Protein AF-A0A9K3KFJ9-F1 (afdb_monomer_lite)

Secondary structure (DSSP, 8-state):
---------------SSSS--EEEEB-TT---TT---SS-SSGGGG--TT-EEEEEEEEEEETTTEEEEEEEEEEE-SS-EEEEEEE--GGGGGGHHHHTT-EEEEEEEGGG-S-HHHHHHHHHT--SS-TT----EEEEPPP----SS------GGGS-----S--TTPPPPPPPTT-TT-----SSPPPPP--SSSHHHHHHHHHHHHHHHHHHHHHHHHHHHHHHHHHHHHHHHTTSS-------------------------

Organism: NCBI:txid303405

Foldseek 3Di:
DDDDDPPDPDPQPPPVDDFWGKFKFWQLQPCPQQQADPVGSGVSVPDDFFFKWAWAWDWGQDPVRDIDTWGFTFGDDPPDGDGGRGTGDVVCVVCSVVRHGFMWTFHDKLCPDPDPVSQVVLVVVPPDPDPRRSIMTITTGDTPPPPVPDPPVPPCVPDDDDDPDDPDPDDDDDDDVPPPPPPPDPDDDDDPPDPPDDPVNVVVVVVVVVVVVVVVVVVVVVVVVVVVVVVVVVVVVVVPPDDDDDDDDDDDDDDDDDDDDDDDDD

Structure (mmCIF, N/CA/C/O backbone):
data_AF-A0A9K3KFJ9-F1
#
_entry.id   AF-A0A9K3KFJ9-F1
#
loop_
_atom_site.group_PDB
_atom_site.id
_atom_site.type_symbol
_atom_site.label_atom_id
_atom_site.label_alt_id
_atom_site.label_comp_id
_atom_site.label_asym_id
_atom_site.label_entity_id
_atom_site.label_seq_id
_atom_site.pdbx_PDB_ins_code
_atom_site.Cartn_x
_atom_site.Cartn_y
_atom_site.Cartn_z
_atom_site.occupancy
_atom_site.B_iso_or_equiv
_atom_site.auth_seq_id
_atom_site.auth_comp_id
_atom_site.auth_asym_id
_atom_site.auth_atom_id
_atom_site.pdbx_PDB_model_num
ATOM 1 N N . MET A 1 1 ? 2.328 43.492 -13.792 1.00 35.62 1 MET A N 1
ATOM 2 C CA . MET A 1 1 ? 2.940 43.276 -12.466 1.00 35.62 1 MET A CA 1
ATOM 3 C C . MET A 1 1 ? 2.389 41.977 -11.906 1.00 35.62 1 MET A C 1
ATOM 5 O O . MET A 1 1 ? 1.226 41.934 -11.533 1.00 35.62 1 MET A O 1
ATOM 9 N N . LEU A 1 2 ? 3.170 40.898 -11.978 1.00 35.19 2 LEU A N 1
ATOM 10 C CA . LEU A 1 2 ? 2.783 39.583 -11.465 1.00 35.19 2 LEU A CA 1
ATOM 11 C C . LEU A 1 2 ? 3.103 39.556 -9.968 1.00 35.19 2 LEU A C 1
ATOM 13 O O . LEU A 1 2 ? 4.264 39.682 -9.585 1.00 35.19 2 LEU A O 1
ATOM 17 N N . GLY A 1 3 ? 2.066 39.482 -9.136 1.00 33.28 3 GLY A N 1
ATOM 18 C CA . GLY A 1 3 ? 2.212 39.361 -7.687 1.00 33.28 3 GLY A CA 1
ATOM 19 C C . GLY A 1 3 ? 2.814 38.006 -7.287 1.00 33.28 3 GLY A C 1
ATOM 20 O O . GLY A 1 3 ? 2.713 37.040 -8.047 1.00 33.28 3 GLY A O 1
ATOM 21 N N . PRO A 1 4 ? 3.450 37.911 -6.108 1.00 37.84 4 PRO A N 1
ATOM 22 C CA . PRO A 1 4 ? 4.119 36.692 -5.679 1.00 37.84 4 PRO A CA 1
ATOM 23 C C . PRO A 1 4 ? 3.104 35.577 -5.391 1.00 37.84 4 PRO A C 1
ATOM 25 O O . PRO A 1 4 ? 2.196 35.728 -4.574 1.00 37.84 4 PRO A O 1
ATOM 28 N N . ILE A 1 5 ? 3.289 34.433 -6.054 1.00 32.72 5 ILE A N 1
ATOM 29 C CA . ILE A 1 5 ? 2.566 33.188 -5.782 1.00 32.72 5 ILE A CA 1
ATOM 30 C C . ILE A 1 5 ? 3.054 32.668 -4.429 1.00 32.72 5 ILE A C 1
ATOM 32 O O . ILE A 1 5 ? 4.181 32.184 -4.298 1.00 32.72 5 ILE A O 1
ATOM 36 N N . ALA A 1 6 ? 2.205 32.791 -3.410 1.00 31.56 6 ALA A N 1
ATOM 37 C CA . ALA A 1 6 ? 2.452 32.238 -2.089 1.00 31.56 6 ALA A CA 1
ATOM 38 C C . ALA A 1 6 ? 2.597 30.710 -2.190 1.00 31.56 6 ALA A C 1
ATOM 40 O O . ALA A 1 6 ? 1.629 29.972 -2.367 1.00 31.56 6 ALA A O 1
ATOM 41 N N . THR A 1 7 ? 3.831 30.229 -2.082 1.00 35.12 7 THR A N 1
ATOM 42 C CA . THR A 1 7 ? 4.155 28.807 -1.992 1.00 35.12 7 THR A CA 1
ATOM 43 C C . THR A 1 7 ? 3.799 28.341 -0.584 1.00 35.12 7 THR A C 1
ATOM 45 O O . THR A 1 7 ? 4.542 28.550 0.376 1.00 35.12 7 THR A O 1
ATOM 48 N N . GLN A 1 8 ? 2.618 27.740 -0.439 1.00 33.41 8 GLN A N 1
ATOM 49 C CA . GLN A 1 8 ? 2.191 27.140 0.819 1.00 33.41 8 GLN A CA 1
ATOM 50 C C . GLN A 1 8 ? 3.077 25.914 1.090 1.00 33.41 8 GLN A C 1
ATOM 52 O O . GLN A 1 8 ? 2.973 24.885 0.424 1.00 33.41 8 GLN A O 1
ATOM 57 N N . LYS A 1 9 ? 4.013 26.051 2.035 1.00 33.66 9 LYS A N 1
ATOM 58 C CA . LYS A 1 9 ? 4.905 24.971 2.469 1.00 33.66 9 LYS A CA 1
ATOM 59 C C . LYS A 1 9 ? 4.063 23.823 3.028 1.00 33.66 9 LYS A C 1
ATOM 61 O O . LYS A 1 9 ? 3.374 23.982 4.034 1.00 33.66 9 LYS A O 1
ATOM 66 N N . HIS A 1 10 ? 4.119 22.671 2.365 1.00 45.62 10 HIS A N 1
ATOM 67 C CA . HIS A 1 10 ? 3.454 21.451 2.805 1.00 45.62 10 HIS A CA 1
ATOM 68 C C . HIS A 1 10 ? 4.093 20.966 4.108 1.00 45.62 10 HIS A C 1
ATOM 70 O O . HIS A 1 10 ? 5.191 20.416 4.111 1.00 45.62 10 HIS A O 1
ATOM 76 N N . LYS A 1 11 ? 3.402 21.170 5.230 1.00 34.81 11 LYS A N 1
ATOM 77 C CA . LYS A 1 11 ? 3.758 20.542 6.498 1.00 34.81 11 LYS A CA 1
ATOM 78 C C . LYS A 1 11 ? 3.284 19.096 6.436 1.00 34.81 11 LYS A C 1
ATOM 80 O O . LYS A 1 11 ? 2.134 18.799 6.746 1.00 34.81 11 LYS A O 1
ATOM 85 N N . ILE A 1 12 ? 4.163 18.197 6.005 1.00 44.31 12 ILE A N 1
ATOM 86 C CA . ILE A 1 12 ? 4.025 16.797 6.390 1.00 44.31 12 ILE A CA 1
ATOM 87 C C . ILE A 1 12 ? 4.123 16.819 7.910 1.00 44.31 12 ILE A C 1
ATOM 89 O O . ILE A 1 12 ? 5.137 17.240 8.466 1.00 44.31 12 ILE A O 1
ATOM 93 N N . THR A 1 13 ? 3.060 16.436 8.602 1.00 40.69 13 THR A N 1
ATOM 94 C CA . THR A 1 13 ? 3.110 16.206 10.043 1.00 40.69 13 THR A CA 1
ATOM 95 C C . THR A 1 13 ? 3.875 14.902 10.276 1.00 40.69 13 THR A C 1
ATOM 97 O O . THR A 1 13 ? 3.319 13.898 10.706 1.00 40.69 13 THR A O 1
ATOM 100 N N . THR A 1 14 ? 5.173 14.883 9.960 1.00 42.09 14 THR A N 1
ATOM 101 C CA . THR A 1 14 ? 6.105 13.905 10.519 1.00 42.09 14 THR A CA 1
ATOM 102 C C . THR A 1 14 ? 6.393 14.341 11.947 1.00 42.09 14 THR A C 1
ATOM 104 O O . THR A 1 14 ? 7.481 14.810 12.271 1.00 42.09 14 THR A O 1
ATOM 107 N N . ASN A 1 15 ? 5.385 14.250 12.812 1.00 32.75 15 ASN A N 1
ATOM 108 C CA . ASN A 1 15 ? 5.675 14.178 14.229 1.00 32.75 15 ASN A CA 1
ATOM 109 C C . ASN A 1 15 ? 6.391 12.839 14.394 1.00 32.75 15 ASN A C 1
ATOM 111 O O . ASN A 1 15 ? 5.803 11.789 14.139 1.00 32.75 15 ASN A O 1
ATOM 115 N N . ASP A 1 16 ? 7.675 12.876 14.743 1.00 44.16 16 ASP A N 1
ATOM 116 C CA . ASP A 1 16 ? 8.521 11.685 14.862 1.00 44.16 16 ASP A CA 1
ATOM 117 C C . ASP A 1 16 ? 8.089 10.727 15.982 1.00 44.16 16 ASP A C 1
ATOM 119 O O . ASP A 1 16 ? 8.776 9.749 16.251 1.00 44.16 16 ASP A O 1
ATOM 123 N N . ASN A 1 17 ? 6.925 10.943 16.591 1.00 42.97 17 ASN A N 1
ATOM 124 C CA . ASN A 1 17 ? 6.307 10.015 17.507 1.00 42.97 17 ASN A CA 1
ATOM 125 C C . ASN A 1 17 ? 4.769 10.071 17.394 1.00 42.97 17 ASN A C 1
ATOM 127 O O . ASN A 1 17 ? 4.162 11.140 17.403 1.00 42.97 17 ASN A O 1
ATOM 131 N N . THR A 1 18 ? 4.205 8.861 17.293 1.00 39.78 18 THR A N 1
ATOM 132 C CA . THR A 1 18 ? 2.933 8.363 17.861 1.00 39.78 18 THR A CA 1
ATOM 133 C C . THR A 1 18 ? 1.583 8.400 17.134 1.00 39.78 18 THR A C 1
ATOM 135 O O . THR A 1 18 ? 0.702 7.697 17.620 1.00 39.78 18 THR A O 1
ATOM 138 N N . ILE A 1 19 ? 1.357 9.016 15.967 1.00 40.59 19 ILE A N 1
ATOM 139 C CA . ILE A 1 19 ? 0.054 8.850 15.265 1.00 40.59 19 ILE A CA 1
ATOM 140 C C . ILE A 1 19 ? 0.272 8.704 13.753 1.00 40.59 19 ILE A C 1
ATOM 142 O O . ILE A 1 19 ? 1.063 9.440 13.170 1.00 40.59 19 ILE A O 1
ATOM 146 N N . GLY A 1 20 ? -0.372 7.694 13.151 1.00 54.88 20 GLY A N 1
ATOM 147 C CA . GLY A 1 20 ? -0.098 7.170 11.806 1.00 54.88 20 GLY A CA 1
ATOM 148 C C . GLY A 1 20 ? 0.167 8.236 10.741 1.00 54.88 20 GLY A C 1
ATOM 149 O O . GLY A 1 20 ? -0.620 9.161 10.549 1.00 54.88 20 GLY A O 1
ATOM 150 N N . SER A 1 21 ? 1.291 8.102 10.034 1.00 73.19 21 SER A N 1
ATOM 151 C CA . SER A 1 21 ? 1.638 9.005 8.937 1.00 73.19 21 SER A CA 1
ATOM 152 C C . SER A 1 21 ? 0.709 8.754 7.751 1.00 73.19 21 SER A C 1
ATOM 154 O O . SER A 1 21 ? 0.602 7.625 7.266 1.00 73.19 21 SER A O 1
ATOM 156 N N . LEU A 1 22 ? 0.039 9.813 7.297 1.00 82.19 22 LEU A N 1
ATOM 157 C CA . LEU A 1 22 ? -0.773 9.806 6.088 1.00 82.19 22 LEU A CA 1
ATOM 158 C C . LEU A 1 22 ? 0.128 10.054 4.878 1.00 82.19 22 LEU A C 1
ATOM 160 O O . LEU A 1 22 ? 0.805 11.081 4.808 1.00 82.19 22 LEU A O 1
ATOM 164 N N . VAL A 1 23 ? 0.131 9.123 3.927 1.00 87.69 23 VAL A N 1
ATOM 165 C CA . VAL A 1 23 ? 0.928 9.230 2.701 1.00 87.69 23 VAL A CA 1
ATOM 166 C C . VAL A 1 23 ? -0.010 9.357 1.501 1.00 87.69 23 VAL A C 1
ATOM 168 O O . VAL A 1 23 ? -0.856 8.483 1.297 1.00 87.69 23 VAL A O 1
ATOM 171 N N . PRO A 1 24 ? 0.110 10.428 0.699 1.00 88.56 24 PRO A N 1
ATOM 172 C CA . PRO A 1 24 ? -0.673 10.572 -0.517 1.00 88.56 24 PRO A CA 1
ATOM 173 C C . PRO A 1 24 ? -0.134 9.676 -1.638 1.00 88.56 24 PRO A C 1
ATOM 175 O O . PRO A 1 24 ? 1.066 9.683 -1.917 1.00 88.56 24 PRO A O 1
ATOM 178 N N . ILE A 1 25 ? -1.037 8.975 -2.323 1.00 90.19 25 ILE A N 1
ATOM 179 C CA . ILE A 1 25 ? -0.761 8.164 -3.515 1.00 90.19 25 ILE A CA 1
ATOM 180 C C . ILE A 1 25 ? -1.496 8.773 -4.709 1.00 90.19 25 ILE A C 1
ATOM 182 O O . ILE A 1 25 ? -2.689 9.067 -4.620 1.00 90.19 25 ILE A O 1
ATOM 186 N N . TYR A 1 26 ? -0.777 8.950 -5.813 1.00 88.56 26 TYR A N 1
ATOM 187 C CA . TYR A 1 26 ? -1.268 9.506 -7.073 1.00 88.56 26 TYR A CA 1
ATOM 188 C C . TYR A 1 26 ? -1.285 8.441 -8.167 1.00 88.56 26 TYR A C 1
ATOM 190 O O . TYR A 1 26 ? -0.707 7.363 -8.012 1.00 88.56 26 TYR A O 1
ATOM 198 N N . GLY A 1 27 ? -1.943 8.763 -9.281 1.00 85.06 27 GLY A N 1
ATOM 199 C CA . GLY A 1 27 ? -1.950 7.914 -10.470 1.00 85.06 27 GLY A CA 1
ATOM 200 C C . GLY A 1 27 ? -2.906 6.728 -10.389 1.00 85.06 27 GLY A C 1
ATOM 201 O O . GLY A 1 27 ? -2.855 5.865 -11.250 1.00 85.06 27 GLY A O 1
ATOM 202 N N . ILE A 1 28 ? -3.826 6.687 -9.416 1.00 87.88 28 ILE A N 1
ATOM 203 C CA . ILE A 1 28 ? -4.747 5.543 -9.257 1.00 87.88 28 ILE A CA 1
ATOM 204 C C . ILE A 1 28 ? -5.794 5.445 -10.383 1.00 87.88 28 ILE A C 1
ATOM 206 O O . ILE A 1 28 ? -6.508 4.455 -10.496 1.00 87.88 28 ILE A O 1
ATOM 210 N N . ALA A 1 29 ? -5.913 6.486 -11.208 1.00 85.44 29 ALA A N 1
ATOM 211 C CA . ALA A 1 29 ? -6.744 6.505 -12.412 1.00 85.44 29 ALA A CA 1
ATOM 212 C C . ALA A 1 29 ? -5.936 6.466 -13.713 1.00 85.44 29 ALA A C 1
ATOM 214 O O . ALA A 1 29 ? -6.532 6.582 -14.780 1.00 85.44 29 ALA A O 1
ATOM 215 N N . SER A 1 30 ? -4.614 6.329 -13.627 1.00 85.56 30 SER A N 1
ATOM 216 C CA . SER A 1 30 ? -3.733 6.310 -14.787 1.00 85.56 30 SER A CA 1
ATOM 217 C C . SER A 1 30 ? -3.209 4.888 -15.026 1.00 85.56 30 SER A C 1
ATOM 219 O O . SER A 1 30 ? -2.924 4.191 -14.051 1.00 85.56 30 SER A O 1
ATOM 221 N N . PRO A 1 31 ? -3.070 4.439 -16.287 1.00 88.19 31 PRO A N 1
ATOM 222 C CA . PRO A 1 31 ? -2.352 3.208 -16.623 1.00 88.19 31 PRO A CA 1
ATOM 223 C C . PRO A 1 31 ? -0.818 3.363 -16.557 1.00 88.19 31 PRO A C 1
ATOM 225 O O . PRO A 1 31 ? -0.093 2.367 -16.649 1.00 88.19 31 PRO A O 1
ATOM 228 N N . ASP A 1 32 ? -0.321 4.594 -16.409 1.00 86.00 32 ASP A N 1
ATOM 229 C CA . ASP A 1 32 ? 1.092 4.950 -16.541 1.00 86.00 32 ASP A CA 1
ATOM 230 C C . ASP A 1 32 ? 1.942 4.467 -15.357 1.00 86.00 32 ASP A C 1
ATOM 232 O O . ASP A 1 32 ? 1.446 4.114 -14.285 1.00 86.00 32 ASP A O 1
ATOM 236 N N . LEU A 1 33 ? 3.269 4.489 -15.530 1.00 85.50 33 LEU A N 1
ATOM 237 C CA . LEU A 1 33 ? 4.247 4.167 -14.478 1.00 85.50 33 LEU A CA 1
ATOM 238 C C . LEU A 1 33 ? 4.017 2.786 -13.831 1.00 85.50 33 LEU A C 1
ATOM 240 O O . LEU A 1 33 ? 4.251 2.593 -12.636 1.00 85.50 33 LEU A O 1
ATOM 244 N N . GLY A 1 34 ? 3.561 1.821 -14.631 1.00 84.12 34 GLY A N 1
ATOM 245 C CA . GLY A 1 34 ? 3.285 0.455 -14.189 1.00 84.12 34 GLY A CA 1
ATOM 246 C C . GLY A 1 34 ? 1.934 0.272 -13.498 1.00 84.12 34 GLY A C 1
ATOM 247 O O . GLY A 1 34 ? 1.685 -0.810 -12.978 1.00 84.12 34 GLY A O 1
ATOM 248 N N . CYS A 1 35 ? 1.050 1.278 -13.504 1.00 88.25 35 CYS A N 1
ATOM 249 C CA . CYS A 1 35 ? -0.296 1.204 -12.921 1.00 88.25 35 CYS A CA 1
ATOM 250 C C . CYS A 1 35 ? -1.318 0.466 -13.812 1.00 88.25 35 CYS A C 1
ATOM 252 O O . CYS A 1 35 ? -2.529 0.611 -13.639 1.00 88.25 35 CYS A O 1
ATOM 254 N N . SER A 1 36 ? -0.836 -0.360 -14.737 1.00 91.31 36 SER A N 1
ATOM 255 C CA . SER A 1 36 ? -1.593 -1.271 -15.594 1.00 91.31 36 SER A CA 1
ATOM 256 C C . SER A 1 36 ? -0.956 -2.663 -15.540 1.00 91.31 36 SER A C 1
ATOM 258 O O . SER A 1 36 ? 0.238 -2.809 -15.269 1.00 91.31 36 SER A O 1
ATOM 260 N N . CYS A 1 37 ? -1.755 -3.708 -15.733 1.00 90.88 37 CYS A N 1
ATOM 261 C CA . CYS A 1 37 ? -1.281 -5.089 -15.779 1.00 90.88 37 CYS A CA 1
ATOM 262 C C . CYS A 1 37 ? -2.091 -5.903 -16.792 1.00 90.88 37 CYS A C 1
ATOM 264 O O . CYS A 1 37 ? -3.068 -5.416 -17.352 1.00 90.88 37 CYS A O 1
ATOM 266 N N . GLU A 1 38 ? -1.724 -7.169 -16.990 1.00 91.19 38 GLU A N 1
ATOM 267 C CA . GLU A 1 38 ? -2.407 -8.076 -17.930 1.00 91.19 38 GLU A CA 1
ATOM 268 C C . GLU A 1 38 ? -3.904 -8.262 -17.627 1.00 91.19 38 GLU A C 1
ATOM 270 O O . GLU A 1 38 ? -4.686 -8.571 -18.519 1.00 91.19 38 GLU A O 1
ATOM 275 N N . HIS A 1 39 ? -4.308 -8.041 -16.374 1.00 91.12 39 HIS A N 1
ATOM 276 C CA . HIS A 1 39 ? -5.688 -8.212 -15.918 1.00 91.12 39 HIS A CA 1
ATOM 277 C C . HIS A 1 39 ? -6.470 -6.893 -15.890 1.00 91.12 39 HIS A C 1
ATOM 279 O O . HIS A 1 39 ? -7.696 -6.901 -15.984 1.00 91.12 39 HIS A O 1
ATOM 285 N N . HIS A 1 40 ? -5.783 -5.755 -15.743 1.00 91.12 40 HIS A N 1
ATOM 286 C CA . HIS A 1 40 ? -6.417 -4.459 -15.517 1.00 91.12 40 HIS A CA 1
ATOM 287 C C . HIS A 1 40 ? -5.767 -3.380 -16.373 1.00 91.12 40 HIS A C 1
ATOM 289 O O . HIS A 1 40 ? -4.584 -3.077 -16.217 1.00 91.12 40 HIS A O 1
ATOM 295 N N . ALA A 1 41 ? -6.584 -2.710 -17.187 1.00 91.31 41 ALA A N 1
ATOM 296 C CA . ALA A 1 41 ? -6.155 -1.514 -17.905 1.00 91.31 41 ALA A CA 1
ATOM 297 C C . ALA A 1 41 ? -5.696 -0.410 -16.935 1.00 91.31 41 ALA A C 1
ATOM 299 O O . ALA A 1 41 ? -4.728 0.284 -17.211 1.00 91.31 41 ALA A O 1
ATOM 300 N N . ILE A 1 42 ? -6.365 -0.272 -15.783 1.00 91.56 42 ILE A N 1
ATOM 301 C CA . ILE A 1 42 ? -5.996 0.657 -14.708 1.00 91.56 42 ILE A CA 1
ATOM 302 C C . ILE A 1 42 ? -6.114 -0.090 -13.378 1.00 91.56 42 ILE A C 1
ATOM 304 O O . ILE A 1 42 ? -7.215 -0.306 -12.869 1.00 91.56 42 ILE A O 1
ATOM 308 N N . CYS A 1 43 ? -4.987 -0.477 -12.790 1.00 92.88 43 CYS A N 1
ATOM 309 C CA . CYS A 1 43 ? -4.923 -1.248 -11.546 1.00 92.88 43 CYS A CA 1
ATOM 310 C C . CYS A 1 43 ? -5.537 -0.509 -10.351 1.00 92.88 43 CYS A C 1
ATOM 312 O O . CYS A 1 43 ? -6.127 -1.130 -9.469 1.00 92.88 43 CYS A O 1
ATOM 314 N N . GLY A 1 44 ? -5.432 0.823 -10.324 1.00 88.19 44 GLY A N 1
ATOM 315 C CA . GLY A 1 44 ? -5.995 1.635 -9.247 1.00 88.19 44 GLY A CA 1
ATOM 316 C C . GLY A 1 44 ? -7.533 1.665 -9.212 1.00 88.19 44 GLY A C 1
ATOM 317 O O . GLY A 1 44 ? -8.108 2.101 -8.217 1.00 88.19 44 GLY A O 1
ATOM 318 N N . SER A 1 45 ? -8.213 1.144 -10.244 1.00 88.12 45 SER A N 1
ATOM 319 C CA . SER A 1 45 ? -9.678 0.997 -10.262 1.00 88.12 45 SER A CA 1
ATOM 320 C C . SER A 1 45 ? -10.209 -0.020 -9.245 1.00 88.12 45 SER A C 1
ATOM 322 O O . SER A 1 45 ? -11.350 0.105 -8.808 1.00 88.12 45 SER A O 1
ATOM 324 N N . LEU A 1 46 ? -9.377 -0.981 -8.832 1.00 86.50 46 LEU A N 1
ATOM 325 C CA . LEU A 1 46 ? -9.726 -1.998 -7.837 1.00 86.50 46 LEU A CA 1
ATOM 326 C C . LEU A 1 46 ? -9.504 -1.548 -6.393 1.00 86.50 46 LEU A C 1
ATOM 328 O O . LEU A 1 46 ? -9.684 -2.330 -5.462 1.00 86.50 46 LEU A O 1
ATOM 332 N N . VAL A 1 47 ? -9.037 -0.318 -6.181 1.00 90.06 47 VAL A N 1
ATOM 333 C CA . VAL A 1 47 ? -8.664 0.118 -4.842 1.00 90.06 47 VAL A CA 1
ATOM 334 C C . VAL A 1 47 ? -9.905 0.419 -4.016 1.00 90.06 47 VAL A C 1
ATOM 336 O O . VAL A 1 47 ? -10.751 1.231 -4.392 1.00 90.06 47 VAL A O 1
ATOM 339 N N . HIS A 1 48 ? -9.960 -0.191 -2.837 1.00 89.56 48 HIS A N 1
ATOM 340 C CA . HIS A 1 48 ? -11.005 0.023 -1.846 1.00 89.56 48 HIS A CA 1
ATOM 341 C C . HIS A 1 48 ? -10.409 0.530 -0.532 1.00 89.56 48 HIS A C 1
ATOM 343 O O . HIS A 1 48 ? -9.210 0.393 -0.277 1.00 89.56 48 HIS A O 1
ATOM 349 N N . ILE A 1 49 ? -11.258 1.135 0.301 1.00 88.56 49 ILE A N 1
ATOM 350 C CA . ILE A 1 49 ? -10.908 1.448 1.691 1.00 88.56 49 ILE A CA 1
ATOM 351 C C . ILE A 1 49 ? -10.538 0.134 2.393 1.00 88.56 49 ILE A C 1
ATOM 353 O O . ILE A 1 49 ? -11.018 -0.932 2.015 1.00 88.56 49 ILE A O 1
ATOM 357 N N . ASP A 1 50 ? 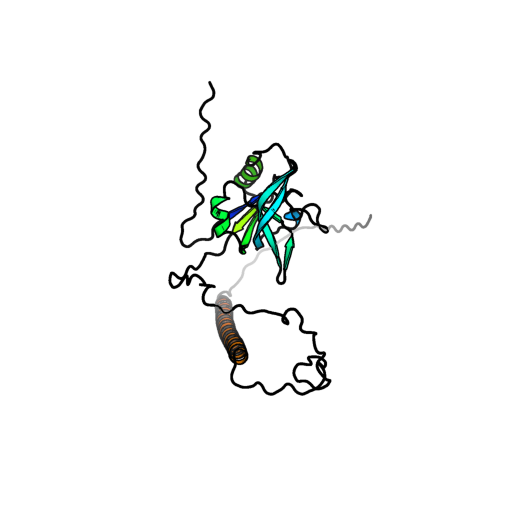-9.627 0.214 3.354 1.00 90.06 50 ASP A N 1
ATOM 358 C CA . ASP A 1 50 ? -9.083 -0.909 4.118 1.00 90.06 50 ASP A CA 1
ATOM 359 C C . ASP A 1 50 ? -8.159 -1.860 3.344 1.00 90.06 50 ASP A C 1
ATOM 361 O O . ASP A 1 50 ? -7.552 -2.749 3.944 1.00 90.06 50 ASP A O 1
ATOM 365 N N . MET A 1 51 ? -7.949 -1.632 2.045 1.00 92.44 51 MET A N 1
ATOM 366 C CA . MET A 1 51 ? -6.977 -2.386 1.259 1.00 92.44 51 MET A CA 1
ATOM 367 C C . MET A 1 51 ? -5.546 -2.131 1.753 1.00 92.44 51 MET A C 1
ATOM 369 O O . MET A 1 51 ? -5.157 -0.993 2.030 1.00 92.44 51 MET A O 1
ATOM 373 N N . LEU A 1 52 ? -4.742 -3.193 1.829 1.00 94.00 52 LEU A N 1
ATOM 374 C CA . LEU A 1 52 ? -3.336 -3.106 2.211 1.00 94.00 52 LEU A CA 1
ATOM 375 C C . LEU A 1 52 ? -2.444 -2.883 0.996 1.00 94.00 52 LEU A C 1
ATOM 377 O O . LEU A 1 52 ? -2.556 -3.555 -0.033 1.00 94.00 52 LEU A O 1
ATOM 381 N N . VAL A 1 53 ? -1.507 -1.956 1.147 1.00 95.00 53 VAL A N 1
ATOM 382 C CA . VAL A 1 53 ? -0.529 -1.618 0.120 1.00 95.00 53 VAL A CA 1
ATOM 383 C C . VAL A 1 53 ? 0.868 -1.677 0.704 1.00 95.00 53 VAL A C 1
ATOM 385 O O . VAL A 1 53 ? 1.081 -1.295 1.851 1.00 95.00 53 VAL A O 1
ATOM 388 N N . ARG A 1 54 ? 1.836 -2.124 -0.089 1.00 95.31 54 ARG A N 1
ATOM 389 C CA . ARG A 1 54 ? 3.255 -2.081 0.242 1.00 95.31 54 ARG A CA 1
ATOM 390 C C . ARG A 1 54 ? 3.958 -1.079 -0.645 1.00 95.31 54 ARG A C 1
ATOM 392 O O . ARG A 1 54 ? 3.790 -1.081 -1.862 1.00 95.31 54 ARG A O 1
ATOM 399 N N . PHE A 1 55 ? 4.796 -0.265 -0.032 1.00 95.69 55 PHE A N 1
ATOM 400 C CA . PHE A 1 55 ? 5.671 0.641 -0.751 1.00 95.69 55 PHE A CA 1
ATOM 401 C C . PHE A 1 55 ? 6.869 -0.110 -1.320 1.00 95.69 55 PHE A C 1
ATOM 403 O O . PHE A 1 55 ? 7.617 -0.755 -0.582 1.00 95.69 55 PHE A O 1
ATOM 410 N N . LYS A 1 56 ? 7.063 -0.024 -2.633 1.00 95.62 56 LYS A N 1
ATOM 411 C CA . LYS A 1 56 ? 8.182 -0.654 -3.331 1.00 95.62 56 LYS A CA 1
ATOM 412 C C . LYS A 1 56 ? 8.875 0.367 -4.217 1.00 95.62 56 LYS A C 1
ATOM 414 O O . LYS A 1 56 ? 8.237 1.033 -5.030 1.00 95.62 56 LYS A O 1
ATOM 419 N N . LYS A 1 57 ? 10.195 0.464 -4.092 1.00 95.19 57 LYS A N 1
ATOM 420 C CA . LYS A 1 57 ? 11.005 1.241 -5.022 1.00 95.19 57 LYS A CA 1
ATOM 421 C C . LYS A 1 57 ? 11.033 0.521 -6.369 1.00 95.19 57 LYS A C 1
ATOM 423 O O . LYS A 1 57 ? 11.342 -0.668 -6.434 1.00 95.19 57 LYS A O 1
ATOM 428 N N . MET A 1 58 ? 10.671 1.223 -7.435 1.00 92.81 58 MET A N 1
ATOM 429 C CA . MET A 1 58 ? 10.599 0.667 -8.785 1.00 92.81 58 MET A CA 1
ATOM 430 C C . MET A 1 58 ? 11.248 1.620 -9.780 1.00 92.81 58 MET A C 1
ATOM 432 O O . MET A 1 58 ? 11.156 2.837 -9.632 1.00 92.81 58 MET A O 1
ATOM 436 N N . VAL A 1 59 ? 11.902 1.058 -10.793 1.00 92.19 59 VAL A N 1
ATOM 437 C CA . VAL A 1 59 ? 12.383 1.808 -11.953 1.00 92.19 59 VAL A CA 1
ATOM 438 C C . VAL A 1 59 ? 11.357 1.620 -13.058 1.00 92.19 59 VAL A C 1
ATOM 440 O O . VAL A 1 59 ? 11.041 0.490 -13.421 1.00 92.19 59 VAL A O 1
ATOM 443 N N . VAL A 1 60 ? 10.812 2.723 -13.551 1.00 89.25 60 VAL A N 1
ATOM 444 C CA . VAL A 1 60 ? 9.789 2.745 -14.596 1.00 89.25 60 VAL A CA 1
ATOM 445 C C . VAL A 1 60 ? 10.300 3.524 -15.794 1.00 89.25 60 VAL A C 1
ATOM 447 O O . VAL A 1 60 ? 11.069 4.480 -15.658 1.00 89.25 60 VAL A O 1
ATOM 450 N N . TYR A 1 61 ? 9.883 3.087 -16.974 1.00 84.69 61 TYR A N 1
ATOM 451 C CA . TYR A 1 61 ? 10.194 3.762 -18.220 1.00 84.69 61 TYR A CA 1
ATOM 452 C C . TYR A 1 61 ? 9.208 4.909 -18.437 1.00 84.69 61 TYR A C 1
ATOM 454 O O . TYR A 1 61 ? 7.999 4.713 -18.329 1.00 84.69 61 TYR A O 1
ATOM 462 N N . SER A 1 62 ? 9.728 6.106 -18.687 1.00 79.00 62 SER A N 1
ATOM 463 C CA . SER A 1 62 ? 8.933 7.292 -19.001 1.00 79.00 62 SER A CA 1
ATOM 464 C C . SER A 1 62 ? 8.921 7.534 -20.508 1.00 79.00 62 SER A C 1
ATOM 466 O O . SER A 1 62 ? 9.904 7.230 -21.185 1.00 79.00 62 SER A O 1
ATOM 468 N N . GLU A 1 63 ? 7.853 8.151 -21.016 1.00 72.38 63 GLU A N 1
ATOM 469 C CA . GLU A 1 63 ? 7.650 8.464 -22.442 1.00 72.38 63 GLU A CA 1
ATOM 470 C C . GLU A 1 63 ? 8.811 9.259 -23.063 1.00 72.38 63 GLU A C 1
ATOM 472 O O . GLU A 1 63 ? 9.105 9.127 -24.246 1.00 72.38 63 GLU A O 1
ATOM 477 N N . ASN A 1 64 ? 9.553 10.017 -22.251 1.00 77.25 64 ASN A N 1
ATOM 478 C CA . ASN A 1 64 ? 10.716 10.794 -22.687 1.00 77.25 64 ASN A CA 1
ATOM 479 C C . ASN A 1 64 ? 11.997 9.952 -22.857 1.00 77.25 64 ASN A C 1
ATOM 481 O O . ASN A 1 64 ? 13.092 10.488 -22.677 1.00 77.25 64 ASN A O 1
ATOM 485 N N . ASN A 1 65 ? 11.896 8.645 -23.119 1.00 75.44 65 ASN A N 1
ATOM 486 C CA . ASN A 1 65 ? 13.034 7.720 -23.234 1.00 75.44 65 ASN A CA 1
ATOM 487 C C . ASN A 1 65 ? 13.940 7.646 -21.985 1.00 75.44 65 ASN A C 1
ATOM 489 O O . ASN A 1 65 ? 15.097 7.232 -22.065 1.00 75.44 65 ASN A O 1
ATOM 493 N N . ASN A 1 66 ? 13.430 8.054 -20.823 1.00 84.88 66 ASN A N 1
ATOM 494 C CA . ASN A 1 66 ? 14.201 8.155 -19.588 1.00 84.88 66 ASN A CA 1
ATOM 495 C C . ASN A 1 66 ? 13.676 7.185 -18.531 1.00 84.88 66 ASN A C 1
ATOM 497 O O . ASN A 1 66 ? 12.467 7.010 -18.367 1.00 84.88 66 ASN A O 1
ATOM 501 N N . TYR A 1 67 ? 14.592 6.599 -17.763 1.00 86.56 67 TYR A N 1
ATOM 502 C CA . TYR A 1 67 ? 14.247 5.785 -16.604 1.00 86.56 67 TYR A CA 1
ATOM 503 C C . TYR A 1 67 ? 14.025 6.682 -15.391 1.00 86.56 67 TYR A C 1
ATOM 505 O O . TYR A 1 67 ? 14.889 7.481 -15.029 1.00 86.56 67 TYR A O 1
ATOM 513 N N . LYS A 1 68 ? 12.877 6.526 -14.732 1.00 88.19 68 LYS A N 1
ATOM 514 C CA . LYS A 1 68 ? 12.564 7.225 -13.486 1.00 88.19 68 LYS A CA 1
ATOM 515 C C . LYS A 1 68 ? 12.430 6.223 -12.354 1.00 88.19 68 LYS A C 1
ATOM 517 O O . LYS A 1 68 ? 11.786 5.189 -12.492 1.00 88.19 68 LYS A O 1
ATOM 522 N N . THR A 1 69 ? 13.026 6.540 -11.210 1.00 90.50 69 THR A N 1
ATOM 523 C CA . THR A 1 69 ? 12.777 5.784 -9.981 1.00 90.50 69 THR A CA 1
ATOM 524 C C . THR A 1 69 ? 11.559 6.366 -9.281 1.00 90.50 69 THR A C 1
ATOM 526 O O . THR A 1 69 ? 11.525 7.556 -8.973 1.00 90.50 69 THR A O 1
ATOM 529 N N . ILE A 1 70 ? 10.575 5.522 -9.001 1.00 92.81 70 ILE A N 1
ATOM 530 C CA . ILE A 1 70 ? 9.367 5.875 -8.262 1.00 92.81 70 ILE A CA 1
ATOM 531 C C . ILE A 1 70 ? 9.264 5.044 -6.985 1.00 92.81 70 ILE A C 1
ATOM 533 O O . ILE A 1 70 ? 9.835 3.957 -6.872 1.00 92.81 70 ILE A O 1
ATOM 537 N N . MET A 1 71 ? 8.494 5.547 -6.028 1.00 95.31 71 MET A N 1
ATOM 538 C CA . MET A 1 71 ? 8.008 4.748 -4.911 1.00 95.31 71 MET A CA 1
ATOM 539 C C . MET A 1 71 ? 6.574 4.323 -5.224 1.00 95.31 71 MET A C 1
ATOM 541 O O . MET A 1 71 ? 5.645 5.122 -5.108 1.00 95.31 71 MET A O 1
ATOM 545 N N . ALA A 1 72 ? 6.412 3.085 -5.673 1.00 95.69 72 ALA A N 1
ATOM 546 C CA . ALA A 1 72 ? 5.134 2.505 -6.050 1.00 95.69 72 ALA A CA 1
ATOM 547 C C . ALA A 1 72 ? 4.361 2.038 -4.811 1.00 95.69 72 ALA A C 1
ATOM 549 O O . ALA A 1 72 ? 4.943 1.469 -3.886 1.00 95.69 72 ALA A O 1
ATOM 550 N N . ALA A 1 73 ? 3.047 2.247 -4.808 1.00 95.62 73 ALA A N 1
ATOM 551 C CA . ALA A 1 73 ? 2.130 1.575 -3.901 1.00 95.62 73 ALA A CA 1
ATOM 552 C C . ALA A 1 73 ? 1.630 0.305 -4.589 1.00 95.62 73 ALA A C 1
ATOM 554 O O . ALA A 1 73 ? 0.979 0.364 -5.632 1.00 95.62 73 ALA A O 1
ATOM 555 N N . VAL A 1 74 ? 1.964 -0.846 -4.019 1.00 96.00 74 VAL A N 1
ATOM 556 C CA . VAL A 1 74 ? 1.637 -2.158 -4.574 1.00 96.00 74 VAL A CA 1
ATOM 557 C C . VAL A 1 74 ? 0.562 -2.797 -3.718 1.00 96.00 74 VAL A C 1
ATOM 559 O O . VAL A 1 74 ? 0.749 -2.932 -2.513 1.00 96.00 74 VAL A O 1
ATOM 562 N N . TRP A 1 75 ? -0.552 -3.198 -4.317 1.00 94.75 75 TRP A N 1
ATOM 563 C CA . TRP A 1 75 ? -1.594 -3.946 -3.626 1.00 94.75 75 TRP A CA 1
ATOM 564 C C . TRP A 1 75 ? -1.043 -5.283 -3.120 1.00 94.75 75 TRP A C 1
ATOM 566 O O . TRP A 1 75 ? -0.446 -6.051 -3.882 1.00 94.75 75 TRP A O 1
ATOM 576 N N . VAL A 1 76 ? -1.241 -5.543 -1.828 1.00 93.25 76 VAL A N 1
ATOM 577 C CA . VAL A 1 76 ? -0.825 -6.773 -1.155 1.00 93.25 76 VAL A CA 1
ATOM 578 C C . VAL A 1 76 ? -2.043 -7.623 -0.833 1.00 93.25 76 VAL A C 1
ATOM 580 O O . VAL A 1 76 ? -3.053 -7.131 -0.332 1.00 93.25 76 VAL A O 1
ATOM 583 N N . THR A 1 77 ? -1.905 -8.918 -1.081 1.00 89.38 77 THR A N 1
ATOM 584 C CA . THR A 1 77 ? -2.804 -9.966 -0.588 1.00 89.38 77 THR A CA 1
ATOM 585 C C . THR A 1 77 ? -2.029 -10.936 0.292 1.00 89.38 77 THR A C 1
ATOM 587 O O . THR A 1 77 ? -0.806 -10.824 0.362 1.00 89.38 77 THR A O 1
ATOM 590 N N . GLU A 1 78 ? -2.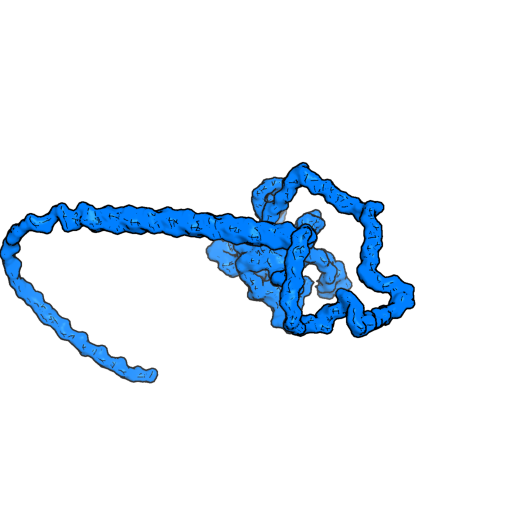726 -11.850 0.973 1.00 81.62 78 GLU A N 1
ATOM 591 C CA . GLU A 1 78 ? -2.158 -12.754 1.991 1.00 81.62 78 GLU A CA 1
ATOM 592 C C . GLU A 1 78 ? -0.857 -13.442 1.551 1.00 81.62 78 GLU A C 1
ATOM 594 O O . GLU A 1 78 ? 0.053 -13.611 2.359 1.00 81.62 78 GLU A O 1
ATOM 599 N N . GLU A 1 79 ? -0.722 -13.740 0.259 1.00 79.31 79 GLU A N 1
ATOM 600 C CA . GLU A 1 79 ? 0.393 -14.533 -0.262 1.00 79.31 79 GLU A CA 1
ATOM 601 C C . GLU A 1 79 ? 1.321 -13.763 -1.214 1.00 79.31 79 GLU A C 1
ATOM 603 O O . GLU A 1 79 ? 2.435 -14.209 -1.485 1.00 79.31 79 GLU A O 1
ATOM 608 N N . ALA A 1 80 ? 0.900 -12.607 -1.747 1.00 85.88 80 ALA A N 1
ATOM 609 C CA . ALA A 1 80 ? 1.646 -11.955 -2.823 1.00 85.88 80 ALA A CA 1
ATOM 610 C C . ALA A 1 80 ? 1.347 -10.463 -3.022 1.00 85.88 80 ALA A C 1
ATOM 612 O O . ALA A 1 80 ? 0.267 -9.947 -2.716 1.00 85.88 80 ALA A O 1
ATOM 613 N N . ASN A 1 81 ? 2.322 -9.795 -3.644 1.00 90.06 81 ASN A N 1
ATOM 614 C CA . ASN A 1 81 ? 2.163 -8.484 -4.269 1.00 90.06 81 ASN A CA 1
ATOM 615 C C . ASN A 1 81 ? 1.447 -8.663 -5.618 1.00 90.06 81 ASN A C 1
ATOM 617 O O . ASN A 1 81 ? 1.956 -9.391 -6.468 1.00 90.06 81 ASN A O 1
ATOM 621 N N . ARG A 1 82 ? 0.305 -8.000 -5.829 1.00 90.94 82 ARG A N 1
ATOM 622 C CA . ARG A 1 82 ? -0.507 -8.170 -7.047 1.00 90.94 82 ARG A CA 1
ATOM 623 C C . ARG A 1 82 ? -0.252 -7.110 -8.104 1.00 90.94 82 ARG A C 1
ATOM 625 O O . ARG A 1 82 ? 0.285 -7.404 -9.163 1.00 90.94 82 ARG A O 1
ATOM 632 N N . CYS A 1 83 ? -0.684 -5.882 -7.845 1.00 93.62 83 CYS A N 1
ATOM 633 C CA . CYS A 1 83 ? -0.718 -4.821 -8.848 1.00 93.62 83 CYS A CA 1
ATOM 634 C C . CYS A 1 83 ? -0.159 -3.524 -8.273 1.00 93.62 83 CYS A C 1
ATOM 636 O O . CYS A 1 83 ? -0.390 -3.216 -7.104 1.00 93.62 83 CYS A O 1
ATOM 638 N N . VAL A 1 84 ? 0.549 -2.745 -9.089 1.00 94.56 84 VAL A N 1
ATOM 639 C CA . VAL A 1 84 ? 0.890 -1.363 -8.734 1.00 94.56 84 VAL A CA 1
ATOM 640 C C . VAL A 1 84 ? -0.371 -0.533 -8.910 1.00 94.56 84 VAL A C 1
ATOM 642 O O . VAL A 1 84 ? -0.931 -0.484 -9.996 1.00 94.56 84 VAL A O 1
ATOM 645 N N . ILE A 1 85 ? -0.845 0.080 -7.836 1.00 94.00 85 ILE A N 1
ATOM 646 C CA . ILE A 1 85 ? -2.103 0.836 -7.845 1.00 94.00 85 ILE A CA 1
ATOM 647 C C . ILE A 1 85 ? -1.886 2.341 -7.991 1.00 94.00 85 ILE A C 1
ATOM 649 O O . ILE A 1 85 ? -2.845 3.079 -8.170 1.00 94.00 85 ILE A O 1
ATOM 653 N N . GLY A 1 86 ? -0.646 2.802 -7.848 1.00 93.31 86 GLY A N 1
ATOM 654 C CA . GLY A 1 86 ? -0.277 4.208 -7.880 1.00 93.31 86 GLY A CA 1
ATOM 655 C C . GLY A 1 86 ? 1.138 4.416 -7.359 1.00 93.31 86 GLY A C 1
ATOM 656 O O . GLY A 1 86 ? 1.871 3.463 -7.082 1.00 93.31 86 GLY A O 1
ATOM 657 N N . HIS A 1 87 ? 1.526 5.673 -7.174 1.00 93.06 87 HIS A N 1
ATOM 658 C CA . HIS A 1 87 ? 2.854 6.020 -6.680 1.00 93.06 87 HIS A CA 1
ATOM 659 C C . HIS A 1 87 ? 2.840 7.239 -5.753 1.00 93.06 87 HIS A C 1
ATOM 661 O O . HIS A 1 87 ? 1.942 8.081 -5.772 1.00 93.06 87 HIS A O 1
ATOM 667 N N . VAL A 1 88 ? 3.876 7.338 -4.927 1.00 91.31 88 VAL A N 1
ATOM 668 C CA . VAL A 1 88 ? 4.132 8.489 -4.058 1.00 91.31 88 VAL A CA 1
ATOM 669 C C . VAL A 1 88 ? 4.641 9.653 -4.923 1.00 91.31 88 VAL A C 1
ATOM 671 O O . VAL A 1 88 ? 5.404 9.424 -5.872 1.00 91.31 88 VAL A O 1
ATOM 674 N N . PRO A 1 89 ? 4.242 10.908 -4.645 1.00 86.62 89 PRO A N 1
ATOM 675 C CA . PRO A 1 89 ? 4.721 12.060 -5.401 1.00 86.62 89 PRO A CA 1
ATOM 676 C C . PRO A 1 89 ? 6.228 12.269 -5.201 1.00 86.62 89 PRO A C 1
ATOM 678 O O . PRO A 1 89 ? 6.766 12.075 -4.112 1.00 86.62 89 PRO A O 1
ATOM 681 N N . GLU A 1 90 ? 6.903 12.757 -6.239 1.00 84.69 90 GLU A N 1
ATOM 682 C CA . GLU A 1 90 ? 8.357 12.986 -6.247 1.00 84.69 90 GLU A CA 1
ATOM 683 C C . GLU A 1 90 ? 8.828 14.008 -5.205 1.00 84.69 90 GLU A C 1
ATOM 685 O O . GLU A 1 90 ? 9.939 13.905 -4.688 1.00 84.69 90 GLU A O 1
ATOM 690 N N . LYS A 1 91 ? 7.953 14.944 -4.818 1.00 83.69 91 LYS A N 1
ATOM 691 C CA . LYS A 1 91 ? 8.201 15.894 -3.721 1.00 83.69 91 LYS A CA 1
ATOM 692 C C . LYS A 1 91 ? 8.503 15.200 -2.385 1.00 83.69 91 LYS A C 1
ATOM 694 O O . LYS A 1 91 ? 9.050 15.832 -1.497 1.00 83.69 91 LYS A O 1
ATOM 699 N N . LEU A 1 92 ? 8.141 13.921 -2.239 1.00 83.12 92 LEU A N 1
ATOM 700 C CA . LEU A 1 92 ? 8.403 13.099 -1.055 1.00 83.12 92 LEU A CA 1
ATOM 701 C C . LEU A 1 92 ? 9.572 12.118 -1.252 1.00 83.12 92 LEU A C 1
ATOM 703 O O . LEU A 1 92 ? 9.731 11.193 -0.455 1.00 83.12 92 LEU A O 1
ATOM 707 N N . SER A 1 93 ? 10.380 12.298 -2.300 1.00 85.50 93 SER A N 1
ATOM 708 C CA . SER A 1 93 ? 11.530 11.439 -2.624 1.00 85.50 93 SER A CA 1
ATOM 709 C C . SER A 1 93 ? 12.535 11.316 -1.479 1.00 85.50 93 SER A C 1
ATOM 711 O O . SER A 1 93 ? 13.040 10.222 -1.227 1.00 85.50 93 SER A O 1
ATOM 713 N N . GLU A 1 94 ? 12.749 12.387 -0.712 1.00 87.25 94 GLU A N 1
ATOM 714 C CA . GLU A 1 94 ? 13.613 12.383 0.476 1.00 87.25 94 GLU A CA 1
ATOM 715 C C . GLU A 1 94 ? 13.171 11.356 1.536 1.00 87.25 94 GLU A C 1
ATOM 717 O O . GLU A 1 94 ? 13.997 10.792 2.254 1.00 87.25 94 GLU A O 1
ATOM 722 N N . TYR A 1 95 ? 11.877 11.023 1.583 1.00 87.12 95 TYR A N 1
ATOM 723 C CA . TYR A 1 95 ? 11.302 10.072 2.532 1.00 87.12 95 TYR A CA 1
ATOM 724 C C . TYR A 1 95 ? 11.175 8.649 1.981 1.00 87.12 95 TYR A C 1
ATOM 726 O O . TYR A 1 95 ? 10.739 7.763 2.715 1.00 87.12 95 TYR A O 1
ATOM 734 N N . PHE A 1 96 ? 11.571 8.383 0.731 1.00 90.06 96 PHE A N 1
ATOM 735 C CA . PHE A 1 96 ? 11.410 7.060 0.113 1.00 90.06 96 PHE A CA 1
ATOM 736 C C . PHE A 1 96 ? 12.073 5.947 0.929 1.00 90.06 96 PHE A C 1
ATOM 738 O O . PHE A 1 96 ? 11.463 4.903 1.137 1.00 90.06 96 PHE A O 1
ATOM 745 N N . HIS A 1 97 ? 13.254 6.203 1.493 1.00 89.38 97 HIS A N 1
ATOM 746 C CA . HIS A 1 97 ? 13.957 5.252 2.360 1.00 89.38 97 HIS A CA 1
ATOM 747 C C . HIS A 1 97 ? 13.164 4.871 3.627 1.00 89.38 97 HIS A C 1
ATOM 749 O O . HIS A 1 97 ? 13.349 3.787 4.171 1.00 89.38 97 HIS A O 1
ATOM 755 N N . ARG A 1 98 ? 12.271 5.748 4.116 1.00 88.94 98 ARG A N 1
ATOM 756 C CA . ARG A 1 98 ? 11.388 5.458 5.261 1.00 88.94 98 ARG A CA 1
ATOM 757 C C . ARG A 1 98 ? 10.153 4.674 4.848 1.00 88.94 98 ARG A C 1
ATOM 759 O O . ARG A 1 98 ? 9.551 4.041 5.709 1.00 88.94 98 ARG A O 1
ATOM 766 N N . LEU A 1 99 ? 9.738 4.780 3.589 1.00 90.38 99 LEU A N 1
ATOM 767 C CA . LEU A 1 99 ? 8.528 4.147 3.073 1.00 90.38 99 LEU A CA 1
ATOM 768 C C . LEU A 1 99 ? 8.812 2.742 2.554 1.00 90.38 99 LEU A C 1
ATOM 770 O O . LEU A 1 99 ? 7.996 1.855 2.768 1.00 90.38 99 LEU A O 1
ATOM 774 N N . GLU A 1 100 ? 9.961 2.534 1.916 1.00 93.69 100 GLU A N 1
ATOM 775 C CA . GLU A 1 100 ? 10.317 1.281 1.256 1.00 93.69 100 GLU A CA 1
ATOM 776 C C . GLU A 1 100 ? 10.096 0.047 2.147 1.00 93.69 100 GLU A C 1
ATOM 778 O O . GLU A 1 100 ? 10.516 -0.013 3.303 1.00 93.69 100 GLU A O 1
ATOM 783 N N . GLY A 1 101 ? 9.378 -0.937 1.604 1.00 91.81 101 GLY A N 1
ATOM 784 C CA . GLY A 1 101 ? 9.040 -2.191 2.270 1.00 91.81 101 GLY A CA 1
ATOM 785 C C . GLY A 1 101 ? 7.873 -2.105 3.255 1.00 91.81 101 GLY A C 1
ATOM 786 O O . GLY A 1 101 ? 7.350 -3.151 3.645 1.00 91.81 101 GLY A O 1
ATOM 787 N N . ARG A 1 102 ? 7.417 -0.908 3.642 1.00 92.50 102 ARG A N 1
ATOM 788 C CA . ARG A 1 102 ? 6.342 -0.757 4.630 1.00 92.50 102 ARG A CA 1
ATOM 789 C C . ARG A 1 102 ? 4.968 -0.997 4.043 1.00 92.50 102 ARG A C 1
ATOM 791 O O . ARG A 1 102 ? 4.725 -0.726 2.869 1.00 92.50 102 ARG A O 1
ATOM 798 N N . ILE A 1 103 ? 4.078 -1.469 4.909 1.00 92.62 103 ILE A N 1
ATOM 799 C CA . ILE A 1 103 ? 2.667 -1.670 4.608 1.00 92.62 103 ILE A CA 1
ATOM 800 C C . ILE A 1 103 ? 1.875 -0.475 5.135 1.00 92.62 103 ILE A C 1
ATOM 802 O O . ILE A 1 103 ? 2.178 0.058 6.205 1.00 92.62 103 ILE A O 1
ATOM 806 N N . ALA A 1 104 ? 0.871 -0.058 4.381 1.00 92.75 104 ALA A N 1
ATOM 807 C CA . ALA A 1 104 ? -0.099 0.944 4.772 1.00 92.75 104 ALA A CA 1
ATOM 808 C C . ALA A 1 104 ? -1.503 0.483 4.378 1.00 92.75 104 ALA A C 1
ATOM 810 O O . ALA A 1 104 ? -1.666 -0.309 3.451 1.00 92.75 104 ALA A O 1
ATOM 811 N N . GLN A 1 105 ? -2.505 0.989 5.082 1.00 93.00 105 GLN A N 1
ATOM 812 C CA . GLN A 1 105 ? -3.907 0.723 4.796 1.00 93.00 105 GLN A CA 1
ATOM 813 C C . GLN A 1 105 ? -4.513 1.922 4.071 1.00 93.00 105 GLN A C 1
ATOM 815 O O . GLN A 1 105 ? -4.289 3.065 4.470 1.00 93.00 105 GLN A O 1
ATOM 820 N N . VAL A 1 106 ? -5.279 1.689 3.009 1.00 92.00 106 VAL A N 1
ATOM 821 C CA . VAL A 1 106 ? -6.020 2.751 2.320 1.00 92.00 106 VAL A CA 1
ATOM 822 C C . VAL A 1 106 ? -7.087 3.303 3.260 1.00 92.00 106 VAL A C 1
ATOM 824 O O . VAL A 1 106 ? -8.026 2.600 3.616 1.00 92.00 106 VAL A O 1
ATOM 827 N N . SER A 1 107 ? -6.950 4.570 3.654 1.00 89.75 107 SER A N 1
ATOM 828 C CA . SER A 1 107 ? -7.860 5.210 4.609 1.00 89.75 107 SER A CA 1
ATOM 829 C C . SER A 1 107 ? -8.924 6.059 3.925 1.00 89.75 107 SER A C 1
ATOM 831 O O . SER A 1 107 ? -10.056 6.154 4.392 1.00 89.75 107 SER A O 1
ATOM 833 N N . THR A 1 108 ? -8.589 6.732 2.823 1.00 85.25 108 THR A N 1
ATOM 834 C CA . THR A 1 108 ? -9.544 7.585 2.109 1.00 85.25 108 THR A CA 1
ATOM 835 C C . THR A 1 108 ? -9.210 7.657 0.629 1.00 85.25 108 THR A C 1
ATOM 837 O O . THR A 1 108 ? -8.061 7.878 0.255 1.00 85.25 108 THR A O 1
ATOM 840 N N . ILE A 1 109 ? -10.238 7.554 -0.213 1.00 86.12 109 ILE A N 1
ATOM 841 C CA . ILE A 1 109 ? -10.148 7.771 -1.658 1.00 86.12 109 ILE A CA 1
ATOM 842 C C . ILE A 1 109 ? -10.828 9.105 -1.968 1.00 86.12 109 ILE A C 1
ATOM 844 O O . ILE A 1 109 ? -12.032 9.259 -1.759 1.00 86.12 109 ILE A O 1
ATOM 848 N N . TYR A 1 110 ? -10.068 10.095 -2.437 1.00 79.12 110 TYR A N 1
ATOM 849 C CA . TYR A 1 110 ? -10.563 11.473 -2.552 1.00 79.12 110 TYR A CA 1
ATOM 850 C C . TYR A 1 110 ? -11.626 11.637 -3.637 1.00 79.12 110 TYR A C 1
ATOM 852 O O . TYR A 1 110 ? -12.567 12.403 -3.452 1.00 79.12 110 TYR A O 1
ATOM 860 N N . HIS A 1 111 ? -11.538 10.847 -4.708 1.00 69.44 111 HIS A N 1
ATOM 861 C CA . HIS A 1 111 ? -12.516 10.844 -5.797 1.00 69.44 111 HIS A CA 1
ATOM 862 C C . HIS A 1 111 ? -13.938 10.450 -5.350 1.00 69.44 111 HIS A C 1
ATOM 864 O O . HIS A 1 111 ? -14.914 10.870 -5.959 1.00 69.44 111 HIS A O 1
ATOM 870 N N . HIS A 1 112 ? -14.065 9.660 -4.282 1.00 70.31 112 HIS A N 1
ATOM 871 C CA . HIS A 1 112 ? -15.356 9.209 -3.746 1.00 70.31 112 HIS A CA 1
ATOM 872 C C . HIS A 1 112 ? -15.728 9.912 -2.435 1.00 70.31 112 HIS A C 1
ATOM 874 O O . HIS A 1 112 ? -16.647 9.490 -1.733 1.00 70.31 112 HIS A O 1
ATOM 880 N N . SER A 1 113 ? -15.002 10.971 -2.072 1.00 74.31 113 SER A N 1
ATOM 881 C CA . SER A 1 113 ? -15.248 11.681 -0.825 1.00 74.31 113 SER A CA 1
ATOM 882 C C . SER A 1 113 ? -16.453 12.612 -0.939 1.00 74.31 113 SER A C 1
ATOM 884 O O . SER A 1 113 ? -16.607 13.325 -1.924 1.00 74.31 113 SER A O 1
ATOM 886 N N . LYS A 1 114 ? -17.275 12.656 0.116 1.00 74.56 114 LYS A N 1
ATOM 887 C CA . LYS A 1 114 ? -18.371 13.630 0.257 1.00 74.56 114 LYS A CA 1
ATOM 888 C C . LYS A 1 114 ? -17.871 15.036 0.623 1.00 74.56 114 LYS A C 1
ATOM 890 O O . LYS A 1 114 ? -18.639 15.990 0.554 1.00 74.56 114 LYS A O 1
ATOM 895 N N . ASP A 1 115 ? -16.601 15.172 1.009 1.00 74.06 115 ASP A N 1
ATOM 896 C CA . ASP A 1 115 ? -16.013 16.455 1.388 1.00 74.06 115 ASP A CA 1
ATOM 897 C C . ASP A 1 115 ? -15.607 17.254 0.145 1.00 74.06 115 ASP A C 1
ATOM 899 O O . ASP A 1 115 ? -14.654 16.901 -0.558 1.00 74.06 115 ASP A O 1
ATOM 903 N N . SER A 1 116 ? -16.265 18.394 -0.073 1.00 69.50 116 SER A N 1
ATOM 904 C CA . SER A 1 116 ? -15.982 19.309 -1.188 1.00 69.50 116 SER A CA 1
ATOM 905 C C . SER A 1 116 ? -14.521 19.763 -1.229 1.00 69.50 116 SER A C 1
ATOM 907 O O . SER A 1 116 ? -13.946 19.892 -2.304 1.00 69.50 116 SER A O 1
ATOM 909 N N . ASN A 1 117 ? -13.881 19.926 -0.069 1.00 69.88 117 ASN A N 1
ATOM 910 C CA . ASN A 1 117 ? -12.464 20.274 0.028 1.00 69.88 117 ASN A CA 1
ATOM 911 C C . ASN A 1 117 ? -11.543 19.143 -0.451 1.00 69.88 117 ASN A C 1
ATOM 913 O O . ASN A 1 117 ? -10.542 19.419 -1.108 1.00 69.88 117 ASN A O 1
ATOM 917 N N . LYS A 1 118 ? -11.873 17.876 -0.158 1.00 70.44 118 LYS A N 1
ATOM 918 C CA . LYS A 1 118 ? -11.089 16.713 -0.612 1.00 70.44 118 LYS A CA 1
ATOM 919 C C . LYS A 1 118 ? -11.280 16.481 -2.107 1.00 70.44 118 LYS A C 1
ATOM 921 O O . LYS A 1 118 ? -10.304 16.218 -2.804 1.00 70.44 118 LYS A O 1
ATOM 926 N N . MET A 1 119 ? -12.500 16.676 -2.606 1.00 65.06 119 MET A N 1
ATOM 927 C CA . MET A 1 119 ? -12.773 16.686 -4.043 1.00 65.06 119 MET A CA 1
ATOM 928 C C . MET A 1 119 ? -12.027 17.819 -4.756 1.00 65.06 119 MET A C 1
ATOM 930 O O . MET A 1 119 ? -11.320 17.575 -5.727 1.00 65.06 119 MET A O 1
ATOM 934 N N . ALA A 1 120 ? -12.105 19.048 -4.242 1.00 63.78 120 ALA A N 1
ATOM 935 C CA . ALA A 1 120 ? -11.390 20.189 -4.806 1.00 63.78 120 ALA A CA 1
ATOM 936 C C . ALA A 1 120 ? -9.868 19.996 -4.755 1.00 63.78 120 ALA A C 1
ATOM 938 O O . ALA A 1 120 ? -9.170 20.463 -5.646 1.00 63.78 120 ALA A O 1
ATOM 939 N N . PHE A 1 121 ? -9.343 19.304 -3.742 1.00 63.84 121 PHE A N 1
ATOM 940 C CA . PHE A 1 121 ? -7.926 18.955 -3.660 1.00 63.84 121 PHE A CA 1
ATOM 941 C C . PHE A 1 121 ? -7.526 17.892 -4.690 1.00 63.84 121 PHE A C 1
ATOM 943 O O . PHE A 1 121 ? -6.485 18.036 -5.326 1.00 63.84 121 PHE A O 1
ATOM 950 N N . SER A 1 122 ? -8.374 16.879 -4.910 1.00 65.12 122 SER A N 1
ATOM 951 C CA . SER A 1 122 ? -8.205 15.915 -6.007 1.00 65.12 122 SER A CA 1
ATOM 952 C C . SER A 1 122 ? -8.123 16.632 -7.357 1.00 65.12 122 SER A C 1
ATOM 954 O O . SER A 1 122 ? -7.265 16.300 -8.166 1.00 65.12 122 SER A O 1
ATOM 956 N N . ASN A 1 123 ? -8.953 17.661 -7.550 1.00 61.31 123 ASN A N 1
ATOM 957 C CA . ASN A 1 123 ? -9.009 18.442 -8.786 1.00 61.31 123 ASN A CA 1
ATOM 958 C C . ASN A 1 123 ? -7.877 19.484 -8.901 1.00 61.31 123 ASN A C 1
ATOM 960 O O . ASN A 1 123 ? -7.474 19.833 -9.993 1.00 61.31 123 ASN A O 1
ATOM 964 N N . LYS A 1 124 ? -7.337 20.014 -7.794 1.00 57.91 124 LYS A N 1
ATOM 965 C CA . LYS A 1 124 ? -6.285 21.056 -7.821 1.00 57.91 124 LYS A CA 1
ATOM 966 C C . LYS A 1 124 ? -4.872 20.522 -8.037 1.00 57.91 124 LYS A C 1
ATOM 968 O O . LYS A 1 124 ? -3.975 21.307 -8.336 1.00 57.91 124 LYS A O 1
ATOM 973 N N . ASN A 1 125 ? -4.654 19.219 -7.882 1.00 55.84 125 ASN A N 1
ATOM 974 C CA . ASN A 1 125 ? -3.363 18.592 -8.171 1.00 55.84 125 ASN A CA 1
ATOM 975 C C . ASN A 1 125 ? -3.114 18.381 -9.685 1.00 55.84 125 ASN A C 1
ATOM 977 O O . ASN A 1 125 ? -2.180 17.667 -10.043 1.00 55.84 125 ASN A O 1
ATOM 981 N N . ASP A 1 126 ? -3.871 19.092 -10.534 1.00 47.19 126 ASP A N 1
ATOM 982 C CA . ASP A 1 126 ? -3.763 19.348 -11.988 1.00 47.19 126 ASP A CA 1
ATOM 983 C C . ASP A 1 126 ? -2.403 19.918 -12.472 1.00 47.19 126 ASP A C 1
ATOM 985 O O . ASP A 1 126 ? -2.293 20.543 -13.525 1.00 47.19 126 ASP A O 1
ATOM 989 N N . GLY A 1 127 ? -1.319 19.726 -11.720 1.00 38.81 127 GLY A N 1
ATOM 990 C CA . GLY A 1 127 ? 0.000 20.309 -11.982 1.00 38.81 127 GLY A CA 1
ATOM 991 C C . GLY A 1 127 ? 0.784 19.705 -13.155 1.00 38.81 127 GLY A C 1
ATOM 992 O O . GLY A 1 127 ? 2.009 19.805 -13.161 1.00 38.81 127 GLY A O 1
ATOM 993 N N . GLY A 1 128 ? 0.122 19.076 -14.124 1.00 39.00 128 GLY A N 1
ATOM 994 C CA . GLY A 1 128 ? 0.718 18.588 -15.365 1.00 39.00 128 GLY A CA 1
ATOM 995 C C . GLY A 1 128 ? -0.371 18.315 -16.400 1.00 39.00 128 GLY A C 1
ATOM 996 O O . GLY A 1 128 ? -1.441 17.848 -16.034 1.00 39.00 128 GLY A O 1
ATOM 997 N N . ASN A 1 129 ? -0.091 18.609 -17.673 1.00 39.91 129 ASN A N 1
ATOM 998 C CA . ASN A 1 129 ? -0.991 18.587 -18.845 1.00 39.91 129 ASN A CA 1
ATOM 999 C C . ASN A 1 129 ? -1.707 17.250 -19.162 1.00 39.91 129 ASN A C 1
ATOM 1001 O O . ASN A 1 129 ? -2.144 17.051 -20.292 1.00 39.91 129 ASN A O 1
ATOM 1005 N N . HIS A 1 130 ? -1.828 16.318 -18.219 1.00 41.56 130 HIS A N 1
ATOM 1006 C CA . HIS A 1 130 ? -2.380 15.001 -18.473 1.00 41.56 130 HIS A CA 1
ATOM 1007 C C . HIS A 1 130 ? -3.659 14.758 -17.645 1.00 41.56 130 HIS A C 1
ATOM 1009 O O . HIS A 1 130 ? -3.588 14.564 -16.433 1.00 41.56 130 HIS A O 1
ATOM 1015 N N . PRO A 1 131 ? -4.843 14.697 -18.278 1.00 43.97 131 PRO A N 1
ATOM 1016 C CA . PRO A 1 131 ? -6.145 14.649 -17.600 1.00 43.97 131 PRO A CA 1
ATOM 1017 C C . PRO A 1 131 ? -6.494 13.298 -16.939 1.00 43.97 131 PRO A C 1
ATOM 1019 O O . PRO A 1 131 ? -7.658 13.067 -16.629 1.00 43.97 131 PRO A O 1
ATOM 1022 N N . GLN A 1 132 ? -5.529 12.391 -16.727 1.00 44.28 132 GLN A N 1
ATOM 1023 C CA . GLN A 1 132 ? -5.771 11.026 -16.214 1.00 44.28 132 GLN A CA 1
ATOM 1024 C C . GLN A 1 132 ? -5.143 10.739 -14.837 1.00 44.28 132 GLN A C 1
ATOM 1026 O O . GLN A 1 13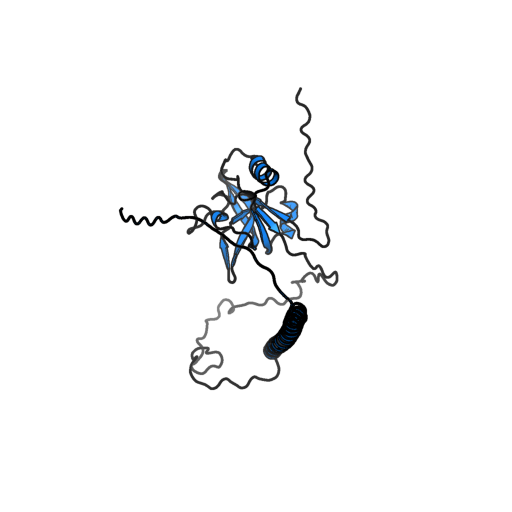2 ? -5.306 9.655 -14.282 1.00 44.28 132 GLN A O 1
ATOM 1031 N N . TRP A 1 133 ? -4.495 11.731 -14.216 1.00 48.22 133 TRP A N 1
ATOM 1032 C CA . TRP A 1 133 ? -3.880 11.611 -12.882 1.00 48.22 133 TRP A CA 1
ATOM 1033 C C . TRP A 1 133 ? -4.841 11.960 -11.732 1.00 48.22 133 TRP A C 1
ATOM 1035 O O . TRP A 1 133 ? -4.446 11.991 -10.566 1.00 48.22 133 TRP A O 1
ATOM 1045 N N . ASN A 1 134 ? -6.119 12.177 -12.052 1.00 54.03 134 ASN A N 1
ATOM 1046 C CA . ASN A 1 134 ? -7.089 12.960 -11.271 1.00 54.03 134 ASN A CA 1
ATOM 1047 C C . ASN A 1 134 ? -7.635 12.261 -10.018 1.00 54.03 134 ASN A C 1
ATOM 1049 O O . ASN A 1 134 ? -8.610 12.720 -9.417 1.00 54.03 134 ASN A O 1
ATOM 1053 N N . LYS A 1 135 ? -7.059 11.123 -9.629 1.00 62.06 135 LYS A N 1
ATOM 1054 C CA . LYS A 1 135 ? -7.512 10.369 -8.466 1.00 62.06 135 LYS A CA 1
ATOM 1055 C C . LYS A 1 135 ? -6.353 10.170 -7.503 1.00 62.06 135 LYS A C 1
ATOM 1057 O O . LYS A 1 135 ? -5.303 9.621 -7.837 1.00 62.06 135 LYS A O 1
ATOM 1062 N N . GLN A 1 136 ? -6.583 10.654 -6.292 1.00 68.00 136 GLN A N 1
ATOM 1063 C CA . GLN A 1 136 ? -5.676 10.538 -5.169 1.00 68.00 136 GLN A CA 1
ATOM 1064 C C . GLN A 1 136 ? -6.323 9.682 -4.090 1.00 68.00 136 GLN A C 1
ATOM 1066 O O . GLN A 1 136 ? -7.531 9.760 -3.841 1.00 68.00 136 GLN A O 1
ATOM 1071 N N . LEU A 1 137 ? -5.497 8.898 -3.416 1.00 76.69 137 LEU A N 1
ATOM 1072 C CA . LEU A 1 137 ? -5.871 8.286 -2.156 1.00 76.69 137 LEU A CA 1
ATOM 1073 C C . LEU A 1 137 ? -4.841 8.616 -1.090 1.00 76.69 137 LEU A C 1
ATOM 1075 O O . LEU A 1 137 ? -3.714 9.026 -1.375 1.00 76.69 137 LEU A O 1
ATOM 1079 N N . VAL A 1 138 ? -5.253 8.435 0.152 1.00 78.12 138 VAL A N 1
ATOM 1080 C CA . VAL A 1 138 ? -4.380 8.530 1.306 1.00 78.12 138 VAL A CA 1
ATOM 1081 C C . VAL A 1 138 ? -4.310 7.168 1.951 1.00 78.12 138 VAL A C 1
ATOM 1083 O O . VAL A 1 138 ? -5.330 6.503 2.147 1.00 78.12 138 VAL A O 1
ATOM 1086 N N . VAL A 1 139 ? -3.088 6.766 2.279 1.00 75.94 139 VAL A N 1
ATOM 1087 C CA . VAL A 1 139 ? -2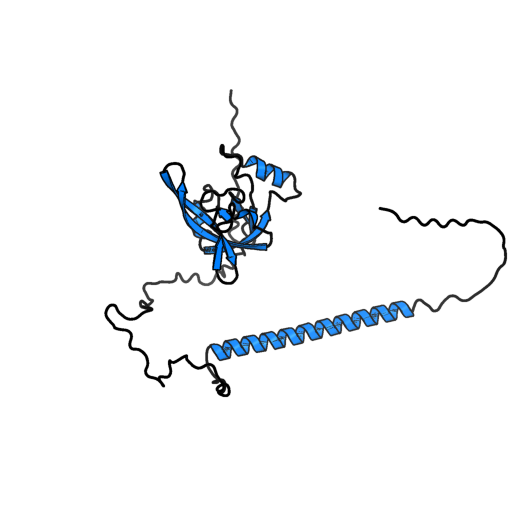.848 5.570 3.070 1.00 75.94 139 VAL A CA 1
ATOM 1088 C C . VAL A 1 139 ? -2.367 5.953 4.453 1.00 75.94 139 VAL A C 1
ATOM 1090 O O . VAL A 1 139 ? -1.556 6.865 4.619 1.00 75.94 139 VAL A O 1
ATOM 1093 N N . GLN A 1 140 ? -2.884 5.250 5.446 1.00 82.56 140 GLN A N 1
ATOM 1094 C CA . GLN A 1 140 ? -2.463 5.353 6.823 1.00 82.56 140 GLN A CA 1
ATOM 1095 C C . GLN A 1 140 ? -1.432 4.270 7.101 1.00 82.56 140 GLN A C 1
ATOM 1097 O O . GLN A 1 140 ? -1.681 3.075 6.938 1.00 82.56 140 GLN A O 1
ATOM 1102 N N . MET A 1 141 ? -0.256 4.700 7.533 1.00 77.50 141 MET A N 1
ATOM 1103 C CA . MET A 1 141 ? 0.757 3.778 8.012 1.00 77.50 141 MET A CA 1
ATOM 1104 C C . MET A 1 141 ? 0.504 3.430 9.479 1.00 77.50 141 MET A C 1
ATOM 1106 O O . MET A 1 141 ? 0.182 4.331 10.265 1.00 77.50 141 MET A O 1
ATOM 1110 N N . PRO A 1 142 ? 0.698 2.162 9.882 1.00 71.75 142 PRO A N 1
ATOM 1111 C CA . PRO A 1 142 ? 0.715 1.823 11.292 1.00 71.75 142 PRO A CA 1
ATOM 1112 C C . PRO A 1 142 ? 1.826 2.629 11.985 1.00 71.75 142 PRO A C 1
ATOM 1114 O O . PRO A 1 142 ? 2.883 2.871 11.382 1.00 71.75 142 PRO A O 1
ATOM 1117 N N . PRO A 1 143 ? 1.602 3.083 13.232 1.00 62.25 143 PRO A N 1
ATOM 1118 C CA . PRO A 1 143 ? 2.641 3.758 13.986 1.00 62.25 143 PRO A CA 1
ATOM 1119 C C . PRO A 1 143 ? 3.854 2.836 14.053 1.00 62.25 143 PRO A C 1
ATOM 1121 O O . PRO A 1 143 ? 3.739 1.643 14.340 1.00 62.25 143 PRO A O 1
ATOM 1124 N N . ILE A 1 144 ? 5.033 3.392 13.780 1.00 57.19 144 ILE A N 1
ATOM 1125 C CA . ILE A 1 144 ? 6.258 2.668 14.075 1.00 57.19 144 ILE A CA 1
ATOM 1126 C C . ILE A 1 144 ? 6.296 2.608 15.599 1.00 57.19 144 ILE A C 1
ATOM 1128 O O . ILE A 1 144 ? 6.613 3.607 16.244 1.00 57.19 144 ILE A O 1
ATOM 1132 N N . LEU A 1 145 ? 5.963 1.460 16.184 1.00 43.25 145 LEU A N 1
ATOM 1133 C CA . LEU A 1 145 ? 6.358 1.159 17.551 1.00 43.25 145 LEU A CA 1
ATOM 1134 C C . LEU A 1 145 ? 7.879 0.983 17.529 1.00 43.25 145 LEU A C 1
ATOM 1136 O O . LEU A 1 145 ? 8.412 -0.121 17.596 1.00 43.25 145 LEU A O 1
ATOM 1140 N N . LEU A 1 146 ? 8.598 2.097 17.378 1.00 44.69 146 LEU A N 1
ATOM 1141 C CA . LEU A 1 146 ? 9.973 2.204 17.819 1.00 44.69 146 LEU A CA 1
ATOM 1142 C C . LEU A 1 146 ? 9.891 2.095 19.336 1.00 44.69 146 LEU A C 1
ATOM 1144 O O . LEU A 1 146 ? 9.891 3.094 20.047 1.00 44.69 146 LEU A O 1
ATOM 1148 N N . SER A 1 147 ? 9.808 0.860 19.833 1.00 42.41 147 SER A N 1
ATOM 1149 C CA . SER A 1 147 ? 10.390 0.563 21.129 1.00 42.41 147 SER A CA 1
ATOM 1150 C C . SER A 1 147 ? 11.787 1.172 21.069 1.00 42.41 147 SER A C 1
ATOM 1152 O O . SER A 1 147 ? 12.636 0.765 20.274 1.00 42.41 147 SER A O 1
ATOM 1154 N N . SER A 1 148 ? 12.006 2.209 21.866 1.00 47.84 148 SER A N 1
ATOM 1155 C CA . SER A 1 148 ? 13.266 2.934 21.994 1.00 47.84 148 SER A CA 1
ATOM 1156 C C . SER A 1 148 ? 14.395 2.062 22.564 1.00 47.84 148 SER A C 1
ATOM 1158 O O . SER A 1 148 ? 15.481 2.554 22.857 1.00 47.84 148 SER A O 1
ATOM 1160 N N . LYS A 1 149 ? 14.186 0.745 22.671 1.00 46.84 149 LYS A N 1
ATOM 1161 C CA . LYS A 1 149 ? 15.201 -0.253 22.975 1.00 46.84 149 LYS A CA 1
ATOM 1162 C C . LYS A 1 149 ? 15.451 -1.115 21.736 1.00 46.84 149 LYS A C 1
ATOM 1164 O O . LYS A 1 149 ? 14.617 -1.916 21.332 1.00 46.84 149 LYS A O 1
ATOM 1169 N N . GLN A 1 150 ? 16.648 -0.917 21.181 1.00 44.38 150 GLN A N 1
ATOM 1170 C CA . GLN A 1 150 ? 17.323 -1.715 20.153 1.00 44.38 150 GLN A CA 1
ATOM 1171 C C . GLN A 1 150 ? 16.774 -1.634 18.720 1.00 44.38 150 GLN A C 1
ATOM 1173 O O . GLN A 1 150 ? 16.286 -2.605 18.154 1.00 44.38 150 GLN A O 1
ATOM 1178 N N . ARG A 1 151 ? 17.138 -0.548 18.023 1.00 44.03 151 ARG A N 1
ATOM 1179 C CA . ARG A 1 151 ? 17.726 -0.746 16.689 1.00 44.03 151 ARG A CA 1
ATOM 1180 C C . ARG A 1 151 ? 19.089 -1.410 16.885 1.00 44.03 151 ARG A C 1
ATOM 1182 O O . ARG A 1 151 ? 20.108 -0.729 16.938 1.00 44.03 151 ARG A O 1
ATOM 1189 N N . ARG A 1 152 ? 19.127 -2.739 17.015 1.00 41.59 152 ARG A N 1
ATOM 1190 C CA . ARG A 1 152 ? 20.330 -3.440 16.566 1.00 41.59 152 ARG A CA 1
ATOM 1191 C C . ARG A 1 152 ? 20.317 -3.274 15.056 1.00 41.59 152 ARG A C 1
ATOM 1193 O O . ARG A 1 152 ? 19.470 -3.849 14.381 1.00 41.59 152 ARG A O 1
ATOM 1200 N N . ILE A 1 153 ? 21.189 -2.408 14.549 1.00 43.78 153 ILE A N 1
ATOM 1201 C CA . ILE A 1 153 ? 21.592 -2.468 13.147 1.00 43.78 153 ILE A CA 1
ATOM 1202 C C . ILE A 1 153 ? 21.973 -3.930 12.935 1.00 43.78 153 ILE A C 1
ATOM 1204 O O . ILE A 1 153 ? 22.826 -4.445 13.660 1.00 43.78 153 ILE A 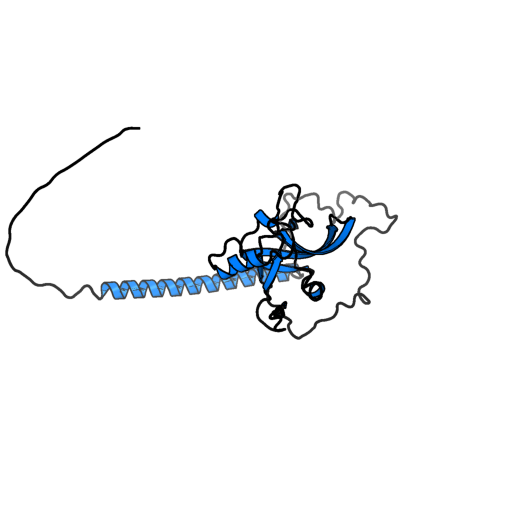O 1
ATOM 1208 N N . PHE A 1 154 ? 21.256 -4.622 12.053 1.00 42.56 154 PHE A N 1
ATOM 1209 C CA . PHE A 1 154 ? 21.624 -5.973 11.673 1.00 42.56 154 PHE A CA 1
ATOM 1210 C C . PHE A 1 154 ? 23.007 -5.868 11.040 1.00 42.56 154 PHE A C 1
ATOM 1212 O O . PHE A 1 154 ? 23.156 -5.378 9.921 1.00 42.56 154 PHE A O 1
ATOM 1219 N N . ASN A 1 155 ? 24.030 -6.207 11.819 1.00 45.88 155 ASN A N 1
ATOM 1220 C CA . ASN A 1 155 ? 25.387 -6.210 11.330 1.00 45.88 155 ASN A CA 1
ATOM 1221 C C . ASN A 1 155 ? 25.579 -7.512 10.555 1.00 45.88 155 ASN A C 1
ATOM 1223 O O . ASN A 1 155 ? 25.909 -8.547 11.132 1.00 45.88 155 ASN A O 1
ATOM 1227 N N . ALA A 1 156 ? 25.341 -7.446 9.246 1.00 50.28 156 ALA A N 1
ATOM 1228 C CA . ALA A 1 156 ? 25.540 -8.571 8.341 1.00 50.28 156 ALA A CA 1
ATOM 1229 C C . ALA A 1 156 ? 27.009 -9.041 8.292 1.00 50.28 156 ALA A C 1
ATOM 1231 O O . ALA A 1 156 ? 27.277 -10.127 7.795 1.00 50.28 156 ALA A O 1
ATOM 1232 N N . SER A 1 157 ? 27.961 -8.273 8.849 1.00 51.31 157 SER A N 1
ATOM 1233 C CA . SER A 1 157 ? 29.379 -8.653 8.898 1.00 51.31 157 SER A CA 1
ATOM 1234 C C . SER A 1 157 ? 29.684 -9.806 9.863 1.00 51.31 157 SER A C 1
ATOM 1236 O O . SER A 1 157 ? 30.833 -10.230 9.936 1.00 51.31 157 SER A O 1
ATOM 1238 N N . ILE A 1 158 ? 28.704 -10.262 10.655 1.00 51.22 158 ILE A N 1
ATOM 1239 C CA . ILE A 1 158 ? 28.863 -11.344 11.647 1.00 51.22 158 ILE A CA 1
ATOM 1240 C C . ILE A 1 158 ? 27.976 -12.558 11.330 1.00 51.22 158 ILE A C 1
ATOM 1242 O O . ILE A 1 158 ? 28.061 -13.583 12.002 1.00 51.22 158 ILE A O 1
ATOM 1246 N N . THR A 1 159 ? 27.111 -12.463 10.321 1.00 42.91 159 THR A N 1
ATOM 1247 C CA . THR A 1 159 ? 26.336 -13.606 9.836 1.00 42.91 159 THR A CA 1
ATOM 1248 C C . THR A 1 159 ? 27.155 -14.357 8.805 1.00 42.91 159 THR A C 1
ATOM 1250 O O . THR A 1 159 ? 27.478 -13.801 7.760 1.00 42.91 159 THR A O 1
ATOM 1253 N N . ALA A 1 160 ? 27.485 -15.617 9.098 1.00 48.28 160 ALA A N 1
ATOM 1254 C CA . ALA A 1 160 ? 28.004 -16.535 8.094 1.00 48.28 160 ALA A CA 1
ATOM 1255 C C . ALA A 1 160 ? 27.038 -16.567 6.897 1.00 48.28 160 ALA A C 1
ATOM 1257 O O . ALA A 1 160 ? 25.820 -16.630 7.093 1.00 48.28 160 ALA A O 1
ATOM 1258 N N . GLU A 1 161 ? 27.567 -16.480 5.675 1.00 42.91 161 GLU A N 1
ATOM 1259 C CA . GLU A 1 161 ? 26.768 -16.619 4.458 1.00 42.91 161 GLU A CA 1
ATOM 1260 C C . GLU A 1 161 ? 26.045 -17.971 4.481 1.00 42.91 161 GLU A C 1
ATOM 1262 O O . GLU A 1 161 ? 26.661 -19.033 4.422 1.00 42.91 161 GLU A O 1
ATOM 1267 N N . GLY A 1 162 ? 24.719 -17.936 4.598 1.00 39.34 162 GLY A N 1
ATOM 1268 C CA . GLY A 1 162 ? 23.882 -19.113 4.415 1.00 39.34 162 GLY A CA 1
ATOM 1269 C C . GLY A 1 162 ? 23.655 -19.324 2.926 1.00 39.34 162 GLY A C 1
ATOM 1270 O O . GLY A 1 162 ? 22.797 -18.669 2.338 1.00 39.34 162 GLY A O 1
ATOM 1271 N N . ILE A 1 163 ? 24.419 -20.219 2.307 1.00 45.44 163 ILE A N 1
ATOM 1272 C CA . ILE A 1 163 ? 24.159 -20.641 0.930 1.00 45.44 163 ILE A CA 1
ATOM 1273 C C . ILE A 1 163 ? 22.935 -21.561 0.961 1.00 45.44 163 ILE A C 1
ATOM 1275 O O . ILE A 1 163 ? 22.986 -22.670 1.487 1.00 45.44 163 ILE A O 1
ATOM 1279 N N . VAL A 1 164 ? 21.810 -21.092 0.420 1.00 40.09 164 VAL A N 1
ATOM 1280 C CA . VAL A 1 164 ? 20.618 -21.925 0.218 1.00 40.09 164 VAL A CA 1
ATOM 1281 C C . VAL A 1 164 ? 20.710 -22.539 -1.176 1.00 40.09 164 VAL A C 1
ATOM 1283 O O . VAL A 1 164 ? 20.374 -21.901 -2.170 1.00 40.09 164 VAL A O 1
ATOM 1286 N N . GLY A 1 165 ? 21.214 -23.770 -1.246 1.00 58.00 165 GLY A N 1
ATOM 1287 C CA . GLY A 1 165 ? 21.395 -24.521 -2.488 1.00 58.00 165 GLY A CA 1
ATOM 1288 C C . GLY A 1 165 ? 22.620 -25.431 -2.434 1.00 58.00 165 GLY A C 1
ATOM 1289 O O . GLY A 1 165 ? 23.464 -25.299 -1.553 1.00 58.00 165 GLY A O 1
ATOM 1290 N N . LEU A 1 166 ? 22.711 -26.370 -3.376 1.00 65.44 166 LEU A N 1
ATOM 1291 C CA . LEU A 1 166 ? 23.926 -27.161 -3.570 1.00 65.44 166 LEU A CA 1
ATOM 1292 C C . LEU A 1 166 ? 25.044 -26.268 -4.123 1.00 65.44 166 LEU A C 1
ATOM 1294 O O . LEU A 1 166 ? 24.786 -25.370 -4.928 1.00 65.44 166 LEU A O 1
ATOM 1298 N N . GLU A 1 167 ? 26.284 -26.525 -3.708 1.00 75.31 167 GLU A N 1
ATOM 1299 C CA . GLU A 1 167 ? 27.446 -25.812 -4.234 1.00 75.31 167 GLU A CA 1
ATOM 1300 C C . GLU A 1 167 ? 27.565 -25.990 -5.756 1.00 75.31 167 GLU A C 1
ATOM 1302 O O . GLU A 1 167 ? 27.123 -26.975 -6.358 1.00 75.31 167 GLU A O 1
ATOM 1307 N N . LYS A 1 168 ? 28.157 -24.992 -6.415 1.00 66.31 168 LYS A N 1
ATOM 1308 C CA . LYS A 1 168 ? 28.267 -24.958 -7.873 1.00 66.31 168 LYS A CA 1
ATOM 1309 C C . LYS A 1 168 ? 29.133 -26.131 -8.355 1.00 66.31 168 LYS A C 1
ATOM 1311 O O . LYS A 1 168 ? 30.351 -26.091 -8.238 1.00 66.31 168 LYS A O 1
ATOM 1316 N N . GLY A 1 169 ? 28.495 -27.155 -8.924 1.00 80.19 169 GLY A N 1
ATOM 1317 C CA . GLY A 1 169 ? 29.155 -28.365 -9.434 1.00 80.19 169 GLY A CA 1
ATOM 1318 C C . GLY A 1 169 ? 28.720 -29.663 -8.750 1.00 80.19 169 GLY A C 1
ATOM 1319 O O . GLY A 1 169 ? 29.017 -30.742 -9.264 1.00 80.19 169 GLY A O 1
ATOM 1320 N N . THR A 1 170 ? 27.970 -29.594 -7.648 1.00 79.56 170 THR A N 1
ATOM 1321 C CA . THR A 1 170 ? 27.409 -30.786 -7.006 1.00 79.56 170 THR A CA 1
ATOM 1322 C C . THR A 1 170 ? 26.176 -31.252 -7.779 1.00 79.56 170 THR A C 1
ATOM 1324 O O . THR A 1 170 ? 25.215 -30.502 -7.956 1.00 79.56 170 THR A O 1
ATOM 1327 N N . LYS A 1 171 ? 26.181 -32.499 -8.262 1.00 78.56 171 LYS A N 1
ATOM 1328 C CA . LYS A 1 171 ? 24.988 -33.087 -8.882 1.00 78.56 171 LYS A CA 1
ATOM 1329 C C . LYS A 1 171 ? 23.985 -33.447 -7.779 1.00 78.56 171 LYS A C 1
ATOM 1331 O O . LYS A 1 171 ? 24.390 -34.106 -6.821 1.00 78.56 171 LYS A O 1
ATOM 1336 N N . PRO A 1 172 ? 22.708 -33.045 -7.889 1.00 70.38 172 PRO A N 1
ATOM 1337 C CA . PRO A 1 172 ? 21.690 -33.464 -6.937 1.00 70.38 172 PRO A CA 1
ATOM 1338 C C . PRO A 1 172 ? 21.577 -34.991 -6.964 1.00 70.38 172 PRO A C 1
ATOM 1340 O O . PRO A 1 172 ? 21.366 -35.588 -8.021 1.00 70.38 172 PRO A O 1
ATOM 1343 N N . VAL A 1 173 ? 21.762 -35.620 -5.806 1.00 81.62 173 VAL A N 1
ATOM 1344 C CA . VAL A 1 173 ? 21.552 -37.058 -5.631 1.00 81.62 173 VAL A CA 1
ATOM 1345 C C . VAL A 1 173 ? 20.078 -37.253 -5.311 1.00 81.62 173 VAL A C 1
ATOM 1347 O O . VAL A 1 173 ? 19.574 -36.678 -4.347 1.00 81.62 173 VAL A O 1
ATOM 1350 N N . ALA A 1 174 ? 19.379 -38.029 -6.138 1.00 69.38 174 ALA A N 1
ATOM 1351 C CA . ALA A 1 174 ? 18.024 -38.445 -5.812 1.00 69.38 174 ALA A CA 1
ATOM 1352 C C . ALA A 1 174 ? 18.081 -39.295 -4.527 1.00 69.38 174 ALA A C 1
ATOM 1354 O O . ALA A 1 174 ? 18.882 -40.235 -4.485 1.00 69.38 174 ALA A O 1
ATOM 1355 N N . PRO A 1 175 ? 17.297 -38.969 -3.485 1.00 66.06 175 PRO A N 1
ATOM 1356 C CA . PRO A 1 175 ? 17.277 -39.762 -2.260 1.00 66.06 175 PRO A CA 1
ATOM 1357 C C . PRO A 1 175 ? 16.863 -41.199 -2.581 1.00 66.06 175 PRO A C 1
ATOM 1359 O O . PRO A 1 175 ? 16.046 -41.426 -3.482 1.00 66.06 175 PRO A O 1
ATOM 1362 N N . GLN A 1 176 ? 17.430 -42.174 -1.868 1.00 71.56 176 GLN A N 1
ATOM 1363 C CA . GLN A 1 176 ? 17.010 -43.557 -2.061 1.00 71.56 176 GLN A CA 1
ATOM 1364 C C . GLN A 1 176 ? 15.602 -43.759 -1.482 1.00 71.56 176 GLN A C 1
ATOM 1366 O O . GLN A 1 176 ? 15.238 -43.105 -0.499 1.00 71.56 176 GLN A O 1
ATOM 1371 N N . PRO A 1 177 ? 14.785 -44.656 -2.061 1.00 56.12 177 PRO A N 1
ATOM 1372 C CA . PRO A 1 177 ? 13.511 -45.037 -1.463 1.00 56.12 177 PRO A CA 1
ATOM 1373 C C . PRO A 1 177 ? 13.731 -45.516 -0.018 1.00 56.12 177 PRO A C 1
ATOM 1375 O O . PRO A 1 177 ? 14.401 -46.522 0.200 1.00 56.12 177 PRO A O 1
ATOM 1378 N N . GLY A 1 178 ? 13.199 -44.777 0.961 1.00 66.00 178 GLY A N 1
ATOM 1379 C CA . GLY A 1 178 ? 13.381 -45.046 2.396 1.00 66.00 178 GLY A CA 1
ATOM 1380 C C . GLY A 1 178 ? 14.250 -44.034 3.157 1.00 66.00 178 GLY A C 1
ATOM 1381 O O . GLY A 1 178 ? 14.307 -44.110 4.383 1.00 66.00 178 GLY A O 1
ATOM 1382 N N . ASP A 1 179 ? 14.882 -43.068 2.482 1.00 61.59 179 ASP A N 1
ATOM 1383 C CA . ASP A 1 179 ? 15.594 -41.978 3.159 1.00 61.59 179 ASP A CA 1
ATOM 1384 C C . ASP A 1 179 ? 14.623 -41.012 3.859 1.00 61.59 179 ASP A C 1
ATOM 1386 O O . ASP A 1 179 ? 13.636 -40.554 3.284 1.00 61.59 179 ASP A O 1
ATOM 1390 N N . TYR A 1 180 ? 14.954 -40.642 5.101 1.00 53.19 180 TYR A N 1
ATOM 1391 C CA . TYR A 1 180 ? 14.141 -39.855 6.051 1.00 53.19 180 TYR A CA 1
ATOM 1392 C C . TYR A 1 180 ? 13.717 -38.446 5.575 1.00 53.19 180 TYR A C 1
ATOM 1394 O O . TYR A 1 180 ? 12.969 -37.758 6.269 1.00 53.19 180 TYR A O 1
ATOM 1402 N N . PHE A 1 181 ? 14.192 -38.004 4.409 1.00 53.09 181 PHE A N 1
ATOM 1403 C CA . PHE A 1 181 ? 13.831 -36.734 3.768 1.00 53.09 181 PHE A CA 1
ATOM 1404 C C . PHE A 1 181 ? 12.840 -36.905 2.603 1.00 53.09 181 PHE A C 1
ATOM 1406 O O . PHE A 1 181 ? 12.537 -35.944 1.895 1.00 53.09 181 PHE A O 1
ATOM 1413 N N . TYR A 1 182 ? 12.316 -38.114 2.400 1.00 48.78 182 TYR A N 1
ATOM 1414 C CA . TYR A 1 182 ? 11.269 -38.401 1.430 1.00 48.78 182 TYR A CA 1
ATOM 1415 C C . TYR A 1 182 ? 9.909 -37.928 1.971 1.00 48.78 182 TYR A C 1
ATOM 1417 O O . TYR A 1 182 ? 9.265 -38.612 2.761 1.00 48.78 182 TYR A O 1
ATOM 1425 N N . SER A 1 183 ? 9.447 -36.750 1.536 1.00 59.19 183 SER A N 1
ATOM 1426 C CA . SER A 1 183 ? 8.086 -36.247 1.815 1.00 59.19 183 SER A CA 1
ATOM 1427 C C . SER A 1 183 ? 6.995 -36.955 0.994 1.00 59.19 183 SER A C 1
ATOM 1429 O O . SER A 1 183 ? 5.819 -36.596 1.057 1.00 59.19 183 SER A O 1
ATOM 1431 N N . GLY A 1 184 ? 7.375 -37.968 0.213 1.00 60.75 184 GLY A N 1
ATOM 1432 C CA . GLY A 1 184 ? 6.481 -38.750 -0.626 1.00 60.75 184 GLY A CA 1
ATOM 1433 C C . GLY A 1 184 ? 5.823 -39.887 0.144 1.00 60.75 184 GLY A C 1
ATOM 1434 O O . GLY A 1 184 ? 6.230 -41.024 -0.006 1.00 60.75 184 GLY A O 1
ATOM 1435 N N . MET A 1 185 ? 4.829 -39.578 0.973 1.00 46.03 185 MET A N 1
ATOM 1436 C CA . MET A 1 185 ? 3.663 -40.420 1.300 1.00 46.03 185 MET A CA 1
ATOM 1437 C C . MET A 1 185 ? 2.950 -39.782 2.496 1.00 46.03 185 MET A C 1
ATOM 1439 O O . MET A 1 185 ? 3.073 -40.201 3.645 1.00 46.03 185 MET A O 1
ATOM 1443 N N . HIS A 1 186 ? 2.166 -38.745 2.209 1.00 59.03 186 HIS A N 1
ATOM 1444 C CA . HIS A 1 186 ? 0.907 -38.582 2.921 1.00 59.03 186 HIS A CA 1
ATOM 1445 C C . HIS A 1 186 ? 0.074 -39.819 2.597 1.00 59.03 186 HIS A C 1
ATOM 1447 O O . HIS A 1 186 ? -0.481 -39.856 1.510 1.00 59.03 186 HIS A O 1
ATOM 1453 N N . ASP A 1 187 ? 0.056 -40.835 3.464 1.00 59.84 187 ASP A N 1
ATOM 1454 C CA . ASP A 1 187 ? -1.165 -41.604 3.718 1.00 59.84 187 ASP A CA 1
ATOM 1455 C C . ASP A 1 187 ? -1.002 -42.677 4.814 1.00 59.84 187 ASP A C 1
ATOM 1457 O O . ASP A 1 187 ? -0.219 -43.616 4.704 1.00 59.84 187 ASP A O 1
ATOM 1461 N N . GLN A 1 188 ? -1.836 -42.530 5.852 1.00 54.06 188 GLN A N 1
ATOM 1462 C CA . GLN A 1 188 ? -2.320 -43.564 6.785 1.00 54.06 188 GLN A CA 1
ATOM 1463 C C . GLN A 1 188 ? -1.393 -44.114 7.894 1.00 54.06 188 GLN A C 1
ATOM 1465 O O . GLN A 1 188 ? -1.652 -45.194 8.423 1.00 54.06 188 GLN A O 1
ATOM 1470 N N . GLY A 1 189 ? -0.368 -43.381 8.335 1.00 59.72 189 GLY A N 1
ATOM 1471 C CA . GLY A 1 189 ? 0.279 -43.655 9.631 1.00 59.72 189 GLY A CA 1
ATOM 1472 C C . GLY A 1 189 ? -0.383 -42.858 10.765 1.00 59.72 189 GLY A C 1
ATOM 1473 O O . GLY A 1 189 ? -0.686 -41.683 10.541 1.00 59.72 189 GLY A O 1
ATOM 1474 N N . PRO A 1 190 ? -0.613 -43.423 11.972 1.00 65.31 190 PRO A N 1
ATOM 1475 C CA . PRO A 1 190 ? -1.024 -42.618 13.120 1.00 65.31 190 PRO A CA 1
ATOM 1476 C C . PRO A 1 190 ? -0.004 -41.495 13.330 1.00 65.31 190 PRO A C 1
ATOM 1478 O O . PRO A 1 190 ? 1.205 -41.725 13.232 1.00 65.31 190 PRO A O 1
ATOM 1481 N N . LEU A 1 191 ? -0.506 -40.275 13.550 1.00 54.25 191 LEU A N 1
ATOM 1482 C CA . LEU A 1 191 ? 0.326 -39.092 13.765 1.00 54.25 191 LEU A CA 1
ATOM 1483 C C . LEU A 1 191 ? 1.395 -39.417 14.818 1.00 54.25 191 LEU A C 1
ATOM 1485 O O . LEU A 1 191 ? 1.044 -39.957 15.869 1.00 54.25 191 LEU A O 1
ATOM 1489 N N . PRO A 1 192 ? 2.681 -39.124 14.550 1.00 64.69 192 PRO A N 1
ATOM 1490 C CA . PRO A 1 192 ? 3.721 -39.361 15.535 1.00 64.69 192 PRO A CA 1
ATOM 1491 C C . PRO A 1 192 ? 3.405 -38.559 16.796 1.00 64.69 192 PRO A C 1
ATOM 1493 O O . PRO A 1 192 ? 2.984 -37.401 16.706 1.00 64.69 192 PRO A O 1
ATOM 1496 N N . ASP A 1 193 ? 3.632 -39.169 17.960 1.00 64.62 193 ASP A N 1
ATOM 1497 C CA . ASP A 1 193 ? 3.460 -38.491 19.239 1.00 64.62 193 ASP A CA 1
ATOM 1498 C C . ASP A 1 193 ? 4.243 -37.176 19.232 1.00 64.62 193 ASP A C 1
ATOM 1500 O O . ASP A 1 193 ? 5.423 -37.119 18.857 1.00 64.62 193 ASP A O 1
ATOM 1504 N N . LEU A 1 194 ? 3.558 -36.100 19.622 1.00 57.72 194 LEU A N 1
ATOM 1505 C CA . LEU A 1 194 ? 4.139 -34.768 19.710 1.00 57.72 194 LEU A CA 1
ATOM 1506 C C . LEU A 1 194 ? 5.365 -34.834 20.625 1.00 57.72 194 LEU A C 1
ATOM 1508 O O . LEU A 1 194 ? 5.244 -34.979 21.841 1.00 57.72 194 LEU A O 1
ATOM 1512 N N . LYS A 1 195 ? 6.562 -34.719 20.038 1.00 62.34 195 LYS A N 1
ATOM 1513 C CA . LYS A 1 195 ? 7.805 -34.622 20.807 1.00 62.34 195 LYS A CA 1
ATOM 1514 C C . LYS A 1 195 ? 7.714 -33.389 21.705 1.00 62.34 195 LYS A C 1
ATOM 1516 O O . LYS A 1 195 ? 7.684 -32.258 21.218 1.00 62.34 195 LYS A O 1
ATOM 1521 N N . GLN A 1 196 ? 7.648 -33.610 23.017 1.00 67.00 196 GLN A N 1
ATOM 1522 C CA . GLN A 1 196 ? 7.694 -32.535 24.001 1.00 67.00 196 GLN A CA 1
ATOM 1523 C C . GLN A 1 196 ? 9.070 -31.870 23.938 1.00 67.00 196 GLN A C 1
ATOM 1525 O O . GLN A 1 196 ? 10.090 -32.489 24.232 1.00 67.00 196 GLN A O 1
ATOM 1530 N N . GLY A 1 197 ? 9.084 -30.601 23.532 1.00 69.31 197 GLY A N 1
ATOM 1531 C CA . GLY A 1 197 ? 10.294 -29.795 23.415 1.00 69.31 197 GLY A CA 1
ATOM 1532 C C . GLY A 1 197 ? 10.617 -29.435 21.968 1.00 69.31 197 GLY A C 1
ATOM 1533 O O . GLY A 1 197 ? 10.977 -30.275 21.150 1.00 69.31 197 GLY A O 1
ATOM 1534 N N . GLY A 1 198 ? 10.496 -28.146 21.659 1.00 80.31 198 GLY A N 1
ATOM 1535 C CA . GLY A 1 198 ? 10.860 -27.567 20.370 1.00 80.31 198 GLY A CA 1
ATOM 1536 C C . GLY A 1 198 ? 10.102 -26.264 20.096 1.00 80.31 198 GLY A C 1
ATOM 1537 O O . GLY A 1 198 ? 9.094 -25.994 20.753 1.00 80.31 198 GLY A O 1
ATOM 1538 N N . PRO A 1 199 ? 10.535 -25.456 19.110 1.00 77.88 199 PRO A N 1
ATOM 1539 C CA . PRO A 1 199 ? 9.854 -24.211 18.737 1.00 77.88 199 PRO A CA 1
ATOM 1540 C C . PRO A 1 199 ? 8.371 -24.415 18.390 1.00 77.88 199 PRO A C 1
ATOM 1542 O O . PRO A 1 199 ? 7.540 -23.561 18.682 1.00 77.88 199 PRO A O 1
ATOM 1545 N N . MET A 1 200 ? 8.025 -25.577 17.826 1.00 81.31 200 MET A N 1
ATOM 1546 C CA . MET A 1 200 ? 6.642 -25.928 17.496 1.00 81.31 200 MET A CA 1
ATOM 1547 C C . MET A 1 200 ? 5.786 -26.205 18.739 1.00 81.31 200 MET A C 1
ATOM 1549 O O . MET A 1 200 ? 4.629 -25.806 18.780 1.00 81.31 200 MET A O 1
ATOM 1553 N N . ALA A 1 201 ? 6.354 -26.825 19.779 1.00 81.19 201 ALA A N 1
ATOM 1554 C CA . ALA A 1 201 ? 5.653 -27.037 21.045 1.00 81.19 201 ALA A CA 1
ATOM 1555 C C . ALA A 1 201 ? 5.350 -25.702 21.746 1.00 81.19 201 ALA A C 1
ATOM 1557 O O . ALA A 1 201 ? 4.285 -25.545 22.335 1.00 81.19 201 ALA A O 1
ATOM 1558 N N . LEU A 1 202 ? 6.247 -24.715 21.620 1.00 82.81 202 LEU A N 1
ATOM 1559 C CA . LEU A 1 202 ? 6.000 -23.356 22.103 1.00 82.81 202 LEU A CA 1
ATOM 1560 C C . LEU A 1 202 ? 4.848 -22.690 21.336 1.00 82.81 202 LEU A C 1
ATOM 1562 O O . LEU A 1 202 ? 3.962 -22.119 21.961 1.00 82.81 202 LEU A O 1
ATOM 1566 N N . LEU A 1 203 ? 4.829 -22.798 20.002 1.00 83.75 203 LEU A N 1
ATOM 1567 C CA . LEU A 1 203 ? 3.733 -22.268 19.182 1.00 83.75 203 LEU A CA 1
ATOM 1568 C C . LEU A 1 203 ? 2.392 -22.919 19.534 1.00 83.75 203 LEU A C 1
ATOM 1570 O O . LEU A 1 203 ? 1.408 -22.207 19.718 1.00 83.75 203 LEU A O 1
ATOM 1574 N N . LEU A 1 204 ? 2.360 -24.245 19.682 1.00 81.81 204 LEU A N 1
ATOM 1575 C CA . LEU A 1 204 ? 1.163 -24.973 20.105 1.00 81.81 204 LEU A CA 1
ATOM 1576 C C . LEU A 1 204 ? 0.698 -24.523 21.496 1.00 81.81 204 LEU A C 1
ATOM 1578 O O . LEU A 1 204 ? -0.477 -24.212 21.662 1.00 81.81 204 LEU A O 1
ATOM 1582 N N . GLY A 1 205 ? 1.620 -24.373 22.452 1.00 86.56 205 GLY A N 1
ATOM 1583 C CA . GLY A 1 205 ? 1.306 -23.847 23.783 1.00 86.56 205 GLY A CA 1
ATOM 1584 C C . GLY A 1 205 ? 0.767 -22.412 23.755 1.00 86.56 205 GLY A C 1
ATOM 1585 O O . GLY A 1 205 ? -0.172 -22.091 24.478 1.00 86.56 205 GLY A O 1
ATOM 1586 N N . CYS A 1 206 ? 1.296 -21.546 22.884 1.00 87.56 206 CYS A N 1
ATOM 1587 C CA . CYS A 1 206 ? 0.764 -20.195 22.697 1.00 87.56 206 CYS A CA 1
ATOM 1588 C C . CYS A 1 206 ? -0.651 -20.205 22.103 1.00 87.56 206 CYS A C 1
ATOM 1590 O O . CYS A 1 206 ? -1.497 -19.424 22.537 1.00 87.56 206 CYS A O 1
ATOM 1592 N N . VAL A 1 207 ? -0.916 -21.075 21.123 1.00 91.00 207 VAL A N 1
ATOM 1593 C CA . VAL A 1 207 ? -2.246 -21.219 20.508 1.00 91.00 207 VAL A CA 1
ATOM 1594 C C . VAL A 1 207 ? -3.258 -21.745 21.524 1.00 91.00 207 VAL A C 1
ATOM 1596 O O . VAL A 1 207 ? -4.369 -21.224 21.605 1.00 91.00 207 VAL A O 1
ATOM 1599 N N . GLU A 1 208 ? -2.874 -22.734 22.328 1.00 91.75 208 GLU A N 1
ATOM 1600 C CA . GLU A 1 208 ? -3.727 -23.296 23.373 1.00 91.75 208 GLU A CA 1
ATOM 1601 C C . GLU A 1 208 ? -4.027 -22.267 24.470 1.00 91.75 208 GLU A C 1
ATOM 1603 O O . GLU A 1 208 ? -5.193 -22.027 24.780 1.00 91.75 208 GLU A O 1
ATOM 1608 N N . GLY A 1 209 ? -3.013 -21.534 24.943 1.00 90.38 209 GLY A N 1
ATOM 1609 C CA . GLY A 1 209 ? -3.210 -20.442 25.900 1.00 90.38 209 GLY A CA 1
ATOM 1610 C C . GLY A 1 209 ? -4.097 -19.312 25.358 1.00 90.38 209 GLY A C 1
ATOM 1611 O O . GLY A 1 209 ? -4.958 -18.794 26.071 1.00 90.38 209 GLY A O 1
ATOM 1612 N N . ALA A 1 210 ? -3.955 -18.950 24.079 1.00 91.69 210 ALA A N 1
ATOM 1613 C CA . ALA A 1 210 ? -4.826 -17.961 23.440 1.00 91.69 210 ALA A CA 1
ATOM 1614 C C . ALA A 1 210 ? -6.280 -18.455 23.329 1.00 91.69 210 ALA A C 1
ATOM 1616 O O . ALA A 1 210 ? -7.221 -17.681 23.528 1.00 91.69 210 ALA A O 1
ATOM 1617 N N . LYS A 1 211 ? -6.476 -19.748 23.045 1.00 96.06 211 LYS A N 1
ATOM 1618 C CA . LYS A 1 211 ? -7.797 -20.385 22.995 1.00 96.06 211 LYS A CA 1
ATOM 1619 C C . LYS A 1 211 ? -8.473 -20.379 24.367 1.00 96.06 211 LYS A C 1
ATOM 1621 O O . LYS A 1 211 ? -9.638 -19.997 24.461 1.00 96.06 211 LYS A O 1
ATOM 1626 N N . GLU A 1 212 ? -7.757 -20.758 25.423 1.00 94.12 212 GLU A N 1
ATOM 1627 C CA . GLU A 1 212 ? -8.272 -20.736 26.798 1.00 94.12 212 GLU A CA 1
ATOM 1628 C C . GLU A 1 212 ? -8.651 -19.320 27.244 1.00 94.12 212 GLU A C 1
ATOM 1630 O O . GLU A 1 212 ? -9.740 -19.111 27.785 1.00 94.12 212 GLU A O 1
ATOM 1635 N N . TYR A 1 213 ? -7.800 -18.333 26.944 1.00 96.50 213 TYR A N 1
ATOM 1636 C CA . TYR A 1 213 ? -8.079 -16.929 27.235 1.00 96.50 213 TYR A CA 1
ATOM 1637 C C . TYR A 1 213 ? -9.357 -16.442 26.541 1.00 96.50 213 TYR A C 1
ATOM 1639 O O . TYR A 1 213 ? -10.239 -15.881 27.195 1.00 96.50 213 TYR A O 1
ATOM 1647 N N . ASN A 1 214 ? -9.498 -16.706 25.238 1.00 96.50 214 ASN A N 1
ATOM 1648 C CA . ASN A 1 214 ? -10.687 -16.316 24.478 1.00 96.50 214 ASN A CA 1
ATOM 1649 C C . ASN A 1 214 ? -11.958 -16.983 25.017 1.00 96.50 214 ASN A C 1
ATOM 1651 O O . ASN A 1 214 ? -12.986 -16.321 25.150 1.00 96.50 214 ASN A O 1
ATOM 1655 N N . ASN A 1 215 ? -11.894 -18.269 25.369 1.00 95.94 215 ASN A N 1
ATOM 1656 C CA . ASN A 1 215 ? -13.033 -18.988 25.940 1.00 95.94 215 ASN A CA 1
ATOM 1657 C C . ASN A 1 215 ? -13.463 -18.398 27.290 1.00 95.94 215 ASN A C 1
ATOM 1659 O O . ASN A 1 215 ? -14.656 -18.183 27.514 1.00 95.94 215 ASN A O 1
ATOM 1663 N N . SER A 1 216 ? -12.505 -18.097 28.171 1.00 95.62 216 SER A N 1
ATOM 1664 C CA . SER A 1 216 ? -12.774 -17.454 29.462 1.00 95.62 216 SER A CA 1
ATOM 1665 C C . SER A 1 216 ? -13.410 -16.074 29.269 1.00 95.62 216 SER A C 1
ATOM 1667 O O . SER A 1 216 ? -14.470 -15.781 29.826 1.00 95.62 216 SER A O 1
ATOM 1669 N N . PHE A 1 217 ? -12.838 -15.260 28.379 1.00 96.69 217 PHE A N 1
ATOM 1670 C CA . PHE A 1 217 ? -13.347 -13.928 28.068 1.00 96.69 217 PHE A CA 1
ATOM 1671 C C . PHE A 1 217 ? -14.786 -13.965 27.530 1.00 96.69 217 PHE A C 1
ATOM 1673 O O . PHE A 1 217 ? -15.668 -13.288 28.062 1.00 96.69 217 PHE A O 1
ATOM 1680 N N . LEU A 1 218 ? -15.067 -14.803 26.529 1.00 96.19 218 LEU A N 1
ATOM 1681 C CA . LEU A 1 218 ? -16.416 -14.940 25.971 1.00 96.19 218 LEU A CA 1
ATOM 1682 C C . LEU A 1 218 ? -17.427 -15.437 27.010 1.00 96.19 218 LEU A C 1
ATOM 1684 O O . LEU A 1 218 ? -18.559 -14.957 27.034 1.00 96.19 218 LEU A O 1
ATOM 1688 N N . THR A 1 219 ? -17.020 -16.343 27.901 1.00 97.00 219 THR A N 1
ATOM 1689 C CA . THR A 1 219 ? -17.883 -16.832 28.987 1.00 97.00 219 THR A CA 1
ATOM 1690 C C . THR A 1 219 ? -18.297 -15.687 29.912 1.00 97.00 219 THR A C 1
ATOM 1692 O O . THR A 1 219 ? -19.488 -15.519 30.176 1.00 97.00 219 THR A O 1
ATOM 1695 N N . THR A 1 220 ? -17.350 -14.831 30.313 1.00 96.19 220 THR A N 1
ATOM 1696 C CA . THR A 1 220 ? -17.654 -13.671 31.170 1.00 96.19 220 THR A CA 1
ATOM 1697 C C . THR A 1 220 ? -18.581 -12.660 30.490 1.00 96.19 220 THR A C 1
ATOM 1699 O O . THR A 1 220 ? -19.510 -12.155 31.119 1.00 96.19 220 THR A O 1
ATOM 1702 N N . LEU A 1 221 ? -18.403 -12.401 29.188 1.00 96.00 221 LEU A N 1
ATOM 1703 C CA . LEU A 1 221 ? -19.302 -11.521 28.435 1.00 96.00 221 LEU A CA 1
ATOM 1704 C C . LEU A 1 221 ? -20.732 -12.071 28.376 1.00 96.00 221 LEU A C 1
ATOM 1706 O O . LEU A 1 221 ? -21.690 -11.328 28.594 1.00 96.00 221 LEU A O 1
ATOM 1710 N N . ILE A 1 222 ? -20.884 -13.376 28.135 1.00 95.44 222 ILE A N 1
ATOM 1711 C CA . ILE A 1 222 ? -22.197 -14.031 28.087 1.00 95.44 222 ILE A CA 1
ATOM 1712 C C . ILE A 1 222 ? -22.910 -13.936 29.444 1.00 95.44 222 ILE A C 1
ATOM 1714 O O . ILE A 1 222 ? -24.125 -13.727 29.487 1.00 95.44 222 ILE A O 1
ATOM 1718 N N . GLU A 1 223 ? -22.188 -14.085 30.554 1.00 95.62 223 GLU A N 1
ATOM 1719 C CA . GLU A 1 223 ? -22.753 -13.954 31.903 1.00 95.62 223 GLU A CA 1
ATOM 1720 C C . GLU A 1 223 ? -23.239 -12.528 32.179 1.00 95.62 223 GLU A C 1
ATOM 1722 O O . GLU A 1 223 ? -24.393 -12.338 32.576 1.00 95.62 223 GLU A O 1
ATOM 1727 N N . VAL A 1 224 ? -22.419 -11.522 31.860 1.00 94.88 224 VAL A N 1
ATOM 1728 C CA . VAL A 1 224 ? -22.788 -10.104 32.001 1.00 94.88 224 VAL A CA 1
ATOM 1729 C C . VAL A 1 224 ? -24.034 -9.771 31.173 1.00 94.88 224 VAL A C 1
ATOM 1731 O O . VAL A 1 224 ? -24.956 -9.116 31.668 1.00 94.88 224 VAL A O 1
ATOM 1734 N N . GLU A 1 225 ? -24.121 -10.253 29.931 1.00 94.12 225 GLU A N 1
ATOM 1735 C CA . GLU A 1 225 ? -25.304 -10.042 29.091 1.00 94.12 225 GLU A CA 1
ATOM 1736 C C . GLU A 1 225 ? -26.566 -10.714 29.657 1.00 94.12 225 GLU A C 1
ATOM 1738 O O . GLU A 1 225 ? -27.660 -10.137 29.602 1.00 94.12 225 GLU A O 1
ATOM 1743 N N . LYS A 1 226 ? -26.448 -11.925 30.221 1.00 94.62 226 LYS A N 1
ATOM 1744 C CA . LYS A 1 226 ? -27.574 -12.632 30.860 1.00 94.62 226 LYS A CA 1
ATOM 1745 C C . LYS A 1 226 ? -28.087 -11.883 32.091 1.00 94.62 226 LYS A C 1
ATOM 1747 O O . LYS A 1 226 ? -29.304 -11.787 32.286 1.00 94.62 226 LYS A O 1
ATOM 1752 N N . GLU A 1 227 ? -27.195 -11.308 32.894 1.00 92.62 227 GLU A N 1
ATOM 1753 C CA . GLU A 1 227 ? -27.571 -10.476 34.042 1.00 92.62 227 GLU A CA 1
ATOM 1754 C C . GLU A 1 227 ? -28.285 -9.185 33.624 1.00 92.62 227 GLU A C 1
ATOM 1756 O O . GLU A 1 227 ? -29.258 -8.765 34.253 1.00 92.62 227 GLU A O 1
ATOM 1761 N N . GLN A 1 228 ? -27.838 -8.544 32.544 1.00 89.62 228 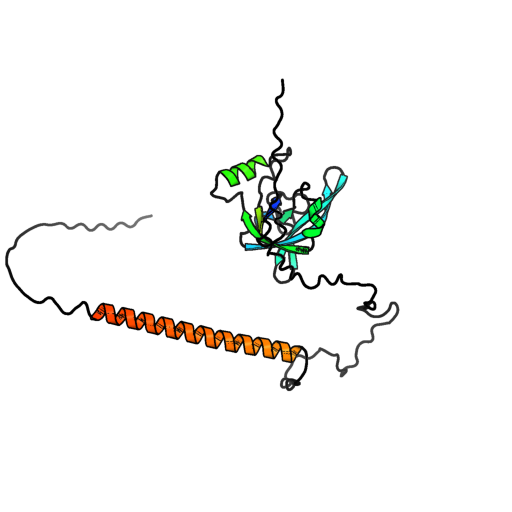GLN A N 1
ATOM 1762 C CA . GLN A 1 228 ? -28.486 -7.334 32.035 1.00 89.62 228 GLN A CA 1
ATOM 1763 C C . GLN A 1 228 ? -29.886 -7.631 31.485 1.00 89.62 228 GLN A C 1
ATOM 1765 O O . GLN A 1 228 ? -30.839 -6.912 31.799 1.00 89.62 228 GLN A O 1
ATOM 1770 N N . LYS A 1 229 ? -30.043 -8.729 30.733 1.00 88.12 229 LYS A N 1
ATOM 1771 C CA . LYS A 1 229 ? -31.351 -9.175 30.226 1.00 88.12 229 LYS A CA 1
ATOM 1772 C C . LYS A 1 229 ? -32.319 -9.494 31.364 1.00 88.12 229 LYS A C 1
ATOM 1774 O O . LYS A 1 229 ? -33.464 -9.047 31.332 1.00 88.12 229 LYS A O 1
ATOM 1779 N N . THR A 1 230 ? -31.861 -10.190 32.406 1.00 83.44 230 THR A N 1
ATOM 1780 C CA . THR A 1 230 ? -32.705 -10.489 33.577 1.00 83.44 230 THR A CA 1
ATOM 1781 C C . THR A 1 230 ? -33.105 -9.229 34.354 1.00 83.44 230 THR A C 1
ATOM 1783 O O . THR A 1 230 ? -34.265 -9.116 34.765 1.00 83.44 230 THR A O 1
ATOM 1786 N N . LYS A 1 231 ? -32.210 -8.239 34.495 1.00 80.94 231 LYS A N 1
ATOM 1787 C CA . LYS A 1 231 ? -32.534 -6.925 35.088 1.00 80.94 231 LYS A CA 1
ATOM 1788 C C . LYS A 1 231 ? -33.604 -6.171 34.282 1.00 80.94 231 LYS A C 1
ATOM 1790 O O . LYS A 1 231 ? -34.559 -5.681 34.883 1.00 80.94 231 LYS A O 1
ATOM 1795 N N . LEU A 1 232 ? -33.513 -6.151 32.947 1.00 74.31 232 LEU A N 1
ATOM 1796 C CA . LEU A 1 232 ? -34.532 -5.535 32.079 1.00 74.31 232 LEU A CA 1
ATOM 1797 C C . LEU A 1 232 ? -35.899 -6.234 32.171 1.00 74.31 232 LEU A C 1
ATOM 1799 O O . LEU A 1 232 ? -36.942 -5.579 32.200 1.00 74.31 232 LEU A O 1
ATOM 1803 N N . THR A 1 233 ? -35.926 -7.567 32.247 1.00 71.12 233 THR A N 1
ATOM 1804 C CA . THR A 1 233 ? -37.201 -8.294 32.375 1.00 71.12 233 THR A CA 1
ATOM 1805 C C . THR A 1 233 ? -37.883 -8.050 33.724 1.00 71.12 233 THR A C 1
ATOM 1807 O O . THR A 1 233 ? -39.107 -7.949 33.777 1.00 71.12 233 THR A O 1
ATOM 1810 N N . LYS A 1 234 ? -37.114 -7.872 34.810 1.00 69.81 234 LYS A N 1
ATOM 1811 C CA . LYS A 1 234 ? -37.668 -7.568 36.140 1.00 69.81 234 LYS A CA 1
ATOM 1812 C C . LYS A 1 234 ? -38.215 -6.140 36.244 1.00 69.81 234 LYS A C 1
ATOM 1814 O O . LYS A 1 234 ? -39.274 -5.954 36.840 1.00 69.81 234 LYS A O 1
ATOM 1819 N N . SER A 1 235 ? -37.564 -5.143 35.636 1.00 60.94 235 SER A N 1
ATOM 1820 C CA . SER A 1 235 ? -38.074 -3.759 35.641 1.00 60.94 235 SER A CA 1
ATOM 1821 C C . SER A 1 235 ? -39.371 -3.602 34.836 1.00 60.94 235 SER A C 1
ATOM 1823 O O . SER A 1 235 ? -40.247 -2.825 35.219 1.00 60.94 235 SER A O 1
ATOM 1825 N N . THR A 1 236 ? -39.536 -4.397 33.777 1.00 57.06 236 THR A N 1
ATOM 1826 C CA . THR A 1 236 ? -40.725 -4.363 32.911 1.00 57.06 236 THR A CA 1
ATOM 1827 C C . THR A 1 236 ? -41.947 -5.045 33.550 1.00 57.06 236 THR A C 1
ATOM 1829 O O . THR A 1 236 ? -43.083 -4.693 33.242 1.00 57.06 236 THR A O 1
ATOM 1832 N N . MET A 1 237 ? -41.752 -5.986 34.483 1.00 55.78 237 MET A N 1
ATOM 1833 C CA . MET A 1 237 ? -42.862 -6.625 35.211 1.00 55.78 237 MET A CA 1
ATOM 1834 C C . MET A 1 237 ? -43.300 -5.869 36.474 1.00 55.78 237 MET A C 1
ATOM 1836 O O . MET A 1 237 ? -44.460 -5.973 36.862 1.00 55.78 237 MET A O 1
ATOM 1840 N N . SER A 1 238 ? -42.433 -5.051 37.083 1.00 50.69 238 SER A N 1
ATOM 1841 C CA . SER A 1 238 ? -42.782 -4.271 38.285 1.00 50.69 238 SER A CA 1
ATOM 1842 C C . SER A 1 238 ? -43.647 -3.032 38.005 1.00 50.69 238 SER A C 1
ATOM 1844 O O . SER A 1 238 ? -44.154 -2.421 38.942 1.00 50.69 238 SER A O 1
ATOM 1846 N N . SER A 1 239 ? -43.827 -2.641 36.742 1.00 50.56 239 SER A N 1
ATOM 1847 C CA . SER A 1 239 ? -44.591 -1.448 36.340 1.00 50.56 239 SER A CA 1
ATOM 1848 C C . SER A 1 239 ? -46.027 -1.754 35.873 1.00 50.56 239 SER A C 1
ATOM 1850 O O . SER A 1 239 ? -46.728 -0.846 35.436 1.00 50.56 239 SER A O 1
ATOM 1852 N N . LYS A 1 240 ? -46.507 -3.005 35.998 1.00 49.38 240 LYS A N 1
ATOM 1853 C CA . LYS A 1 240 ? -47.838 -3.432 35.509 1.00 49.38 240 LYS A CA 1
ATOM 1854 C C . LYS A 1 240 ? -48.846 -3.848 36.596 1.00 49.38 240 LYS A C 1
ATOM 1856 O O . LYS A 1 240 ? -49.833 -4.512 36.297 1.00 49.38 240 LYS A O 1
ATOM 1861 N N . THR A 1 241 ? -48.649 -3.418 37.840 1.00 44.47 241 THR A N 1
ATOM 1862 C CA . THR A 1 241 ? -49.607 -3.613 38.947 1.00 44.47 241 THR A CA 1
ATOM 1863 C C . THR A 1 241 ? -49.898 -2.293 39.654 1.00 44.47 241 THR A C 1
ATOM 1865 O O . THR A 1 241 ? -49.467 -2.088 40.779 1.00 44.47 241 THR A O 1
ATOM 1868 N N . HIS A 1 242 ? -50.603 -1.381 38.980 1.00 44.06 242 HIS A N 1
ATOM 1869 C CA . HIS A 1 242 ? -51.482 -0.393 39.621 1.00 44.06 242 HIS A CA 1
ATOM 1870 C C . HIS A 1 242 ? -52.321 0.334 38.563 1.00 44.06 242 HIS A C 1
ATOM 1872 O O . HIS A 1 242 ? -51.966 1.423 38.124 1.00 44.06 242 HIS A O 1
ATOM 1878 N N . SER A 1 243 ? -53.427 -0.277 38.124 1.00 40.75 243 SER A N 1
ATOM 1879 C CA . SER A 1 243 ? -54.635 0.445 37.676 1.00 40.75 243 SER A CA 1
ATOM 1880 C C . SER A 1 243 ? -55.782 -0.539 37.404 1.00 40.75 243 SER A C 1
ATOM 1882 O O . SER A 1 243 ? -55.887 -1.111 36.324 1.00 40.75 243 SER A O 1
ATOM 1884 N N . ILE A 1 244 ? -56.660 -0.721 38.396 1.00 48.72 244 ILE A N 1
ATOM 1885 C CA . ILE A 1 244 ? -58.062 -1.099 38.171 1.00 48.72 244 ILE A CA 1
ATOM 1886 C C . ILE A 1 244 ? -58.931 -0.129 38.971 1.00 48.72 244 ILE A C 1
ATOM 1888 O O . ILE A 1 244 ? -58.857 -0.114 40.198 1.00 48.72 244 ILE A O 1
ATOM 1892 N N . SER A 1 245 ? -59.740 0.645 38.247 1.00 42.44 245 SER A N 1
ATOM 1893 C CA . SER A 1 245 ? -61.160 0.985 38.483 1.00 42.44 245 SER A CA 1
ATOM 1894 C C . SER A 1 245 ? -61.491 2.237 37.653 1.00 42.44 245 SER A C 1
ATOM 1896 O O . SER A 1 245 ? -60.599 3.035 37.390 1.00 42.44 245 SER A O 1
ATOM 1898 N N . SER A 1 246 ? -62.697 2.556 37.193 1.00 40.34 246 SER A N 1
ATOM 1899 C CA . SER A 1 246 ? -63.952 1.877 36.846 1.00 40.34 246 SER A CA 1
ATOM 1900 C C . SER A 1 246 ? -64.822 2.976 36.201 1.00 40.34 246 SER A C 1
ATOM 1902 O O . SER A 1 246 ? -64.744 4.108 36.661 1.00 40.34 246 SER A O 1
ATOM 1904 N N . ALA A 1 247 ? -65.665 2.613 35.223 1.00 43.56 247 ALA A N 1
ATOM 1905 C CA . ALA A 1 247 ? -66.888 3.300 34.750 1.00 43.56 247 ALA A CA 1
ATOM 1906 C C . ALA A 1 247 ? -66.807 4.765 34.242 1.00 43.56 247 ALA A C 1
ATOM 1908 O O . ALA A 1 247 ? -66.404 5.661 34.967 1.00 43.56 247 ALA A O 1
ATOM 1909 N N . ASP A 1 248 ? -67.299 5.045 33.027 1.00 37.88 248 ASP A N 1
ATOM 1910 C CA . ASP A 1 248 ? -68.654 5.592 32.792 1.00 37.88 248 ASP A CA 1
ATOM 1911 C C . ASP A 1 248 ? -68.900 5.856 31.277 1.00 37.88 248 ASP A C 1
ATOM 1913 O O . ASP A 1 248 ? -67.985 5.930 30.461 1.00 37.88 248 ASP A O 1
ATOM 1917 N N . SER A 1 249 ? -70.185 5.896 30.955 1.00 44.56 249 SER A N 1
ATOM 1918 C CA . SER A 1 249 ? -71.005 5.950 29.740 1.00 44.56 249 SER A CA 1
ATOM 1919 C C . SER A 1 249 ? -70.729 6.952 28.591 1.00 44.56 249 SER A C 1
ATOM 1921 O O . SER A 1 249 ? -70.187 8.035 28.774 1.00 44.56 249 SER A O 1
ATOM 1923 N N . GLY A 1 250 ? -71.262 6.609 27.395 1.00 35.56 250 GLY A N 1
ATOM 1924 C CA . GLY A 1 250 ? -71.734 7.569 26.370 1.00 35.56 250 GLY A CA 1
ATOM 1925 C C . GLY A 1 250 ? -71.311 7.301 24.908 1.00 35.56 250 GLY A C 1
ATOM 1926 O O . GLY A 1 250 ? -70.172 7.562 24.548 1.00 35.56 250 GLY A O 1
ATOM 1927 N N . GLY A 1 251 ? -72.226 6.817 24.044 1.00 35.75 251 GLY A N 1
ATOM 1928 C CA . GLY A 1 251 ? -72.047 6.709 22.567 1.00 35.75 251 GLY A CA 1
ATOM 1929 C C . GLY A 1 251 ? -72.227 8.054 21.822 1.00 35.75 251 GLY A C 1
ATOM 1930 O O . GLY A 1 251 ? -72.066 9.088 22.462 1.00 35.75 251 GLY A O 1
ATOM 1931 N N . PRO A 1 252 ? -72.678 8.127 20.539 1.00 52.75 252 PRO A N 1
ATOM 1932 C CA . PRO A 1 252 ? -72.773 7.127 19.455 1.00 52.75 252 PRO A CA 1
ATOM 1933 C C . PRO A 1 252 ? -72.268 7.631 18.060 1.00 52.75 252 PRO A C 1
ATOM 1935 O O . PRO A 1 252 ? -72.020 8.817 17.883 1.00 52.75 252 PRO A O 1
ATOM 1938 N N . SER A 1 253 ? -72.307 6.748 17.035 1.00 42.16 253 SER A N 1
ATOM 1939 C CA . SER A 1 253 ? -72.464 7.047 15.577 1.00 42.16 253 SER A CA 1
ATOM 1940 C C . SER A 1 253 ? -71.338 7.836 14.871 1.00 42.16 253 SER A C 1
ATOM 1942 O O . SER A 1 253 ? -70.785 8.771 15.410 1.00 42.16 253 SER A O 1
ATOM 1944 N N . THR A 1 254 ? -70.914 7.663 13.616 1.00 43.12 254 THR A N 1
ATOM 1945 C CA . THR A 1 254 ? -71.252 6.956 12.359 1.00 43.12 254 THR A CA 1
ATOM 1946 C C . THR A 1 254 ? -69.961 7.082 11.496 1.00 43.12 254 THR A C 1
ATOM 1948 O O . THR A 1 254 ? -69.167 7.975 11.758 1.00 43.12 254 THR A O 1
ATOM 1951 N N . LYS A 1 255 ? -69.596 6.280 10.486 1.00 43.88 255 LYS A N 1
ATOM 1952 C CA . LYS A 1 255 ? -70.141 6.187 9.114 1.00 43.88 255 LYS A CA 1
ATOM 1953 C C . LYS A 1 255 ? -69.092 5.424 8.258 1.00 43.88 255 LYS A C 1
ATOM 1955 O O . LYS A 1 255 ? -67.902 5.539 8.516 1.00 43.88 255 LYS A O 1
ATOM 1960 N N . LYS A 1 256 ? -69.592 4.681 7.258 1.00 45.06 256 LYS A N 1
ATOM 1961 C CA . LYS A 1 256 ? -69.025 4.248 5.946 1.00 45.06 256 LYS A CA 1
ATOM 1962 C C . LYS A 1 256 ? -67.624 4.805 5.576 1.00 45.06 256 LYS A C 1
ATOM 1964 O O . LYS A 1 256 ? -67.370 5.971 5.816 1.00 45.06 256 LYS A O 1
ATOM 1969 N N . SER A 1 257 ? -66.727 4.086 4.888 1.00 47.62 257 SER A N 1
ATOM 1970 C CA . SER A 1 257 ? -66.954 3.465 3.568 1.00 47.62 257 SER A CA 1
ATOM 1971 C C . SER A 1 257 ? -65.822 2.525 3.111 1.00 47.62 257 SER A C 1
ATOM 1973 O O . SER A 1 257 ? -64.643 2.847 3.182 1.00 47.62 257 SER A O 1
ATOM 1975 N N . LYS A 1 258 ? -66.270 1.403 2.543 1.00 49.38 258 LYS A N 1
ATOM 1976 C CA . LYS A 1 258 ? -65.736 0.567 1.450 1.00 49.38 258 LYS A CA 1
ATOM 1977 C C . LYS A 1 258 ? -64.868 1.326 0.424 1.00 49.38 258 LYS A C 1
ATOM 1979 O O . LYS A 1 258 ? -65.279 2.406 0.012 1.00 49.38 258 LYS A O 1
ATOM 1984 N N . THR A 1 259 ? -63.786 0.719 -0.082 1.00 46.59 259 THR A N 1
ATOM 1985 C CA . THR A 1 259 ? -63.579 0.421 -1.524 1.00 46.59 259 THR A CA 1
ATOM 1986 C C . THR A 1 259 ? -62.347 -0.468 -1.733 1.00 46.59 259 THR A C 1
ATOM 1988 O O . THR A 1 259 ? -61.243 -0.165 -1.300 1.00 46.59 259 THR A O 1
ATOM 1991 N N . GLN A 1 260 ? -62.616 -1.570 -2.421 1.00 50.78 260 GLN A N 1
ATOM 1992 C CA . GLN A 1 260 ? -61.737 -2.563 -3.019 1.00 50.78 260 GLN A CA 1
ATOM 1993 C C . GLN A 1 260 ? -61.369 -2.084 -4.433 1.00 50.78 260 GLN A C 1
ATOM 1995 O O . GLN A 1 260 ? -62.248 -1.560 -5.125 1.00 50.78 260 GLN A O 1
ATOM 2000 N N . LYS A 1 261 ? -60.126 -2.269 -4.888 1.00 57.28 261 LYS A N 1
ATOM 2001 C CA . LYS A 1 261 ? -59.831 -2.258 -6.325 1.00 57.28 261 LYS A CA 1
ATOM 2002 C C . LYS A 1 261 ? -58.603 -3.102 -6.650 1.00 57.28 261 LYS A C 1
ATOM 2004 O O . LYS A 1 261 ? -57.482 -2.745 -6.306 1.00 57.28 261 LYS A O 1
ATOM 2009 N N . ASP A 1 262 ? -58.891 -4.212 -7.311 1.00 58.97 262 ASP A N 1
ATOM 2010 C CA . ASP A 1 262 ? -57.982 -5.015 -8.114 1.00 58.97 262 ASP A CA 1
ATOM 2011 C C . ASP A 1 262 ? -57.563 -4.233 -9.371 1.00 58.97 262 ASP A C 1
ATOM 2013 O O . ASP A 1 262 ? -58.366 -3.463 -9.911 1.00 58.97 262 ASP A O 1
ATOM 2017 N N . SER A 1 263 ? -56.350 -4.479 -9.871 1.00 55.62 263 SER A N 1
ATOM 2018 C CA . SER A 1 263 ? -56.086 -4.531 -11.316 1.00 55.62 263 SER A CA 1
ATOM 2019 C C . SER A 1 263 ? -54.708 -5.127 -11.604 1.00 55.62 263 SER A C 1
ATOM 2021 O O . SER A 1 263 ? -53.682 -4.512 -11.306 1.00 55.62 263 SER A O 1
ATOM 2023 N N . ASP A 1 264 ? -54.745 -6.303 -12.225 1.00 56.72 264 ASP A N 1
ATOM 2024 C CA . ASP A 1 264 ? -53.734 -6.863 -13.119 1.00 56.72 264 ASP A CA 1
ATOM 2025 C C . ASP A 1 264 ? -53.406 -5.928 -14.296 1.00 56.72 264 ASP A C 1
ATOM 2027 O O . ASP A 1 264 ? -54.244 -5.126 -14.719 1.00 56.72 264 ASP A O 1
ATOM 2031 N N . GLY A 1 265 ? -52.241 -6.155 -14.910 1.00 55.81 265 GLY A N 1
ATOM 2032 C CA . GLY A 1 265 ? -52.064 -5.976 -16.353 1.00 55.81 265 GLY A CA 1
ATOM 2033 C C . GLY A 1 265 ? -50.744 -5.332 -16.771 1.00 55.81 265 GLY A C 1
ATOM 2034 O O . GLY A 1 265 ? -50.559 -4.131 -16.572 1.00 55.81 265 GLY A O 1
ATOM 2035 N N . GLY A 1 266 ? -49.883 -6.117 -17.431 1.00 49.47 266 GLY A N 1
ATOM 2036 C CA . GLY A 1 266 ? -48.719 -5.645 -18.189 1.00 49.47 266 GLY A CA 1
ATOM 2037 C C . GLY A 1 266 ? -47.597 -6.661 -18.259 1.00 49.47 266 GLY A C 1
ATOM 2038 O O . GLY A 1 266 ? -46.605 -6.440 -17.536 1.00 49.47 266 GLY A O 1
#

pLDDT: mean 70.37, std 20.45, range [31.56, 97.0]

Radius of gyration: 33.15 Å; chains: 1; bounding box: 102×88×63 Å

Sequence (266 aa):
MLGPIATQKHKITTNDNTIGSLVPIYGIASPDLGCSCEHHAICGSLVHIDMLVRFKKMVVYSENNNYKTIMAAVWVTEEANRCVIGHVPEKLSEYFHRLEGRIAQVSTIYHHSKDSNKMAFSNKNDGGNHPQWNKQLVVQMPPILLSSKQRRIFNASITAEGIVGLEKGTKPVAPQPGDYFYSGMHDQGPLPDLKQGGPMALLLGCVEGAKEYNNSFLTTLIEVEKEQKTKLTKSTMSSKTHSISSADSGGPSTKKSKTQKDSDGG